Protein AF-A0A6P5J7D6-F1 (afdb_monomer)

Nearest PDB structures (foldseek):
  2erj-assembly2_E  TM=8.854E-01  e=5.792E-12  Homo sapiens
  2erj-assembly1_A  TM=8.900E-01  e=3.876E-11  Homo sapiens
  6yio-assembly1_B  TM=8.221E-01  e=1.417E-11  Homo sapiens
  6vwu-assembly1_A  TM=8.211E-01  e=4.099E-11  Homo sapiens
  3iu3-assembly3_I  TM=8.474E-01  e=9.385E-10  Homo sapiens

Solvent-accessible surface area (backbone atoms only — not comparable to full-atom values): 18015 Å² total; per-residue (Å²): 121,69,68,64,54,53,54,54,50,53,53,57,56,52,62,76,65,64,70,85,68,71,58,56,35,67,84,77,87,85,53,67,56,44,51,70,50,67,68,64,38,45,70,65,22,34,36,54,46,55,43,28,93,76,37,35,67,37,87,95,47,56,67,56,37,36,22,35,78,58,93,87,30,39,32,63,76,60,67,58,50,44,37,73,60,65,82,86,77,61,89,84,74,81,83,89,86,88,82,91,81,90,75,95,69,93,76,76,91,74,81,75,79,77,80,69,76,72,81,82,63,86,34,95,34,17,62,75,74,82,89,45,68,62,46,34,92,73,80,54,69,46,47,29,57,74,34,57,36,44,35,34,38,38,92,76,26,64,39,83,55,64,30,58,33,39,26,37,72,55,94,90,38,48,39,69,48,82,48,83,66,79,38,43,62,68,80,76,78,76,90,83,83,89,85,86,80,86,83,90,83,80,90,78,90,75,91,71,83,84,77,83,87,82,80,74,66,64,62,56,53,52,50,52,51,50,52,53,51,53,50,52,53,53,50,51,52,49,50,54,49,51,54,51,51,54,52,51,53,51,57,49,54,53,51,52,54,55,52,51,57,53,50,53,60,64,70,70,71,78,84,77,84,81,84,82,84,88,87,85,87,133

Secondary structure (DSSP, 8-state):
-HHHHHHHHHHHHHHTTS-----BPPPPPP-TTEEEE-SEE-TT-EEE--B-TTEEEPTTS-SEEEEEEETTEEEESS---EEEPPGGG-TTS------------------------------SSEEPPPP-TTB-SS--EE-BTT-EEEEEE-TTBSS--EEEEEEEEETTEEEE--------BTT---------------------PPP----SSHHHHHHHHHHHHHHHHHHHHHHHHHHHHHHHHHHHHHHHHHHHHHHHHHHTT---PPP-------

Sequence (282 aa):
MAWNFLLMWGIFTSLMVADYAREECPHPPQIDFASFETQIYMKGTILDCSCKPGYDRKEGTPLLIVCEDTQGHLSWNDKCQCKGKSPQSQEEQSVLSAPINSREQTDRTQTITDNRLQPYNLTGHCLEPVLWSHASETKSYQFVVGQTLQYQCLKTAKYKGTAESTCINSNGKPTWTKPHLKCSNVTSTETSVPSSFTTEHKIAASTETPVPSSFTTEHKIAVAACIFLMSFLIFLVWITWRKRWRRRRQTDKEKTKKREVRSQQYCGKNHMPDHPVGLLSA

InterPro domains:
  IPR000436 Sushi/SCR/CCP domain [PF00084] (25-79)
  IPR000436 Sushi/SCR/CCP domain [PS50923] (23-84)
  IPR000436 Sushi/SCR/CCP domain [PS50923] (124-185)
  IPR000436 Sushi/SCR/CCP domain [SM00032] (25-82)
  IPR000436 Sushi/SCR/CCP domain [SM00032] (126-183)
  IPR000436 Sushi/SCR/CCP domain [cd00033] (126-183)
  IPR015486 Interleukin-2 receptor alpha [PTHR10573] (5-211)
  IPR035976 Sushi/SCR/CCP superfamily [SSF57535] (24-82)
  IPR035976 Sushi/SCR/CCP superfamily [SSF57535] (125-183)

Radius of gyration: 40.43 Å; Cα contacts (8 Å, |Δi|>4): 302; chains: 1; bounding box: 74×83×144 Å

pLDDT: mean 70.61, std 23.68, range [26.61, 97.25]

Organism: Phascolarctos cinereus (NCBI:txid38626)

Foldseek 3Di:
DVVVVVVVVVVVVVVVPPDPPFQWADDDDDAPQKDKDDFWAAFFKKWALAFAPQKDWDPPADRMWTQHDDPQATETPGDTEIDGDDPPPPPPDDDDDDDDDDDDDDDDPPPPPPPPPDPPDSDNTYGDDDDYPRTDPDIDMTGHAQDKMKMWGHPQWPDTDIWMWGFHQDPNHTYIDDTPDHTHGPPPDDDDDDDDDDDDDDDDDDDDDDDPPPDDPVVVVVVVVVVVVVVVVVVVVVVVVVVVVVVVVVVVVVVVVVVVVVVVVVVVPPDDDDDDDDDDDD

Mean predicted aligned error: 20.72 Å

Structure (mmCIF, N/CA/C/O backbone):
data_AF-A0A6P5J7D6-F1
#
_entry.id   AF-A0A6P5J7D6-F1
#
loop_
_atom_site.group_PDB
_atom_site.id
_atom_site.type_symbol
_atom_site.label_atom_id
_atom_site.label_alt_id
_atom_site.label_comp_id
_atom_site.label_asym_id
_atom_s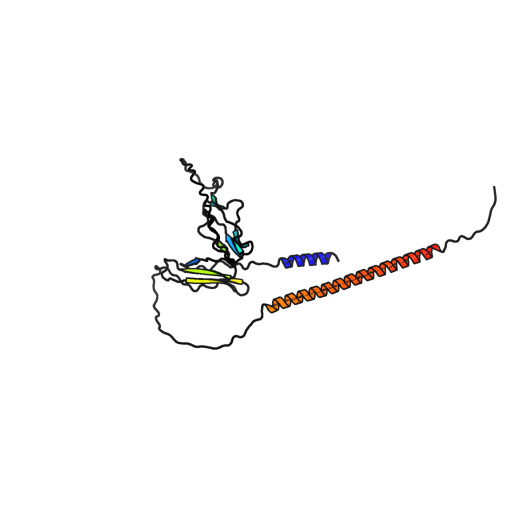ite.label_entity_id
_atom_site.label_seq_id
_atom_site.pdbx_PDB_ins_code
_atom_site.Cartn_x
_atom_site.Cartn_y
_atom_site.Cartn_z
_atom_site.occupancy
_atom_site.B_iso_or_equiv
_atom_site.auth_seq_id
_atom_site.auth_comp_id
_atom_site.auth_asym_id
_atom_site.auth_atom_id
_atom_site.pdbx_PDB_model_num
ATOM 1 N N . MET A 1 1 ? 5.073 -20.053 -48.029 1.00 52.09 1 MET A N 1
ATOM 2 C CA . MET A 1 1 ? 5.669 -20.642 -46.800 1.00 52.09 1 MET A CA 1
ATOM 3 C C . MET A 1 1 ? 6.159 -19.602 -45.789 1.00 52.09 1 MET A C 1
ATOM 5 O O . MET A 1 1 ? 6.132 -19.914 -44.610 1.00 52.09 1 MET A O 1
ATOM 9 N N . ALA A 1 2 ? 6.566 -18.390 -46.195 1.00 48.91 2 ALA A N 1
ATOM 10 C CA . ALA A 1 2 ? 6.972 -17.327 -45.261 1.00 48.91 2 ALA A CA 1
ATOM 11 C C . ALA A 1 2 ? 5.806 -16.738 -44.434 1.00 48.91 2 ALA A C 1
ATOM 13 O O . ALA A 1 2 ? 5.996 -16.364 -43.284 1.00 48.91 2 ALA A O 1
ATOM 14 N N . TRP A 1 3 ? 4.586 -16.745 -44.983 1.00 45.19 3 TRP A N 1
ATOM 15 C CA . TRP A 1 3 ? 3.393 -16.188 -44.330 1.00 45.19 3 TRP A CA 1
ATOM 16 C C . TRP A 1 3 ? 3.004 -16.913 -43.028 1.00 45.19 3 TRP A C 1
ATOM 18 O O . TRP A 1 3 ? 2.656 -16.282 -42.037 1.00 45.19 3 TRP A O 1
ATOM 28 N N . ASN A 1 4 ? 3.163 -18.240 -42.989 1.00 48.38 4 ASN A N 1
ATOM 29 C CA . ASN A 1 4 ? 2.859 -19.046 -41.800 1.00 48.38 4 ASN A CA 1
ATOM 30 C C . ASN A 1 4 ? 3.885 -18.856 -40.670 1.00 48.38 4 ASN A C 1
ATOM 32 O O . ASN A 1 4 ? 3.551 -19.053 -39.508 1.00 48.38 4 ASN A O 1
ATOM 36 N N . PHE A 1 5 ? 5.121 -18.452 -40.988 1.00 54.72 5 PHE A N 1
ATOM 37 C CA . PHE A 1 5 ? 6.150 -18.181 -39.978 1.00 54.72 5 PHE A CA 1
ATOM 38 C C . PHE A 1 5 ? 5.932 -16.841 -39.271 1.00 54.72 5 PHE A C 1
ATOM 40 O O . PHE A 1 5 ? 6.181 -16.749 -38.075 1.00 54.72 5 PHE A O 1
ATOM 47 N N . LEU A 1 6 ? 5.423 -15.833 -39.983 1.00 55.75 6 LEU A N 1
ATOM 48 C CA . LEU A 1 6 ? 5.111 -14.523 -39.405 1.00 55.75 6 LEU A CA 1
ATOM 49 C C . LEU A 1 6 ? 3.889 -14.584 -38.481 1.00 55.75 6 LEU A C 1
ATOM 51 O O . LEU A 1 6 ? 3.918 -14.010 -37.398 1.00 55.75 6 LEU A O 1
ATOM 55 N N . LEU A 1 7 ? 2.859 -15.348 -38.862 1.00 55.84 7 LEU A N 1
ATOM 56 C CA . LEU A 1 7 ? 1.680 -15.571 -38.019 1.00 55.84 7 LEU A CA 1
ATOM 57 C C . LEU A 1 7 ? 2.030 -16.336 -36.734 1.00 55.84 7 LEU A C 1
ATOM 59 O O . LEU A 1 7 ? 1.619 -15.935 -35.652 1.00 55.84 7 LEU A O 1
ATOM 63 N N . MET A 1 8 ? 2.848 -17.389 -36.829 1.00 56.34 8 MET A N 1
ATOM 64 C CA . MET A 1 8 ? 3.282 -18.151 -35.651 1.00 56.34 8 MET A CA 1
ATOM 65 C C . MET A 1 8 ? 4.222 -17.353 -34.735 1.00 56.34 8 MET A C 1
ATOM 67 O O . MET A 1 8 ? 4.174 -17.545 -33.524 1.00 56.34 8 MET A O 1
ATOM 71 N N . TRP A 1 9 ? 5.038 -16.443 -35.282 1.00 53.72 9 TRP A N 1
ATOM 72 C CA . TRP A 1 9 ? 5.876 -15.532 -34.493 1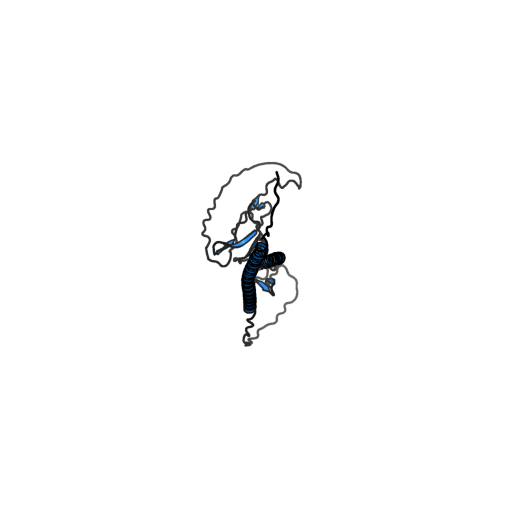.00 53.72 9 TRP A CA 1
ATOM 73 C C . TRP A 1 9 ? 5.040 -14.468 -33.771 1.00 53.72 9 TRP A C 1
ATOM 75 O O . TRP A 1 9 ? 5.266 -14.222 -32.591 1.00 53.72 9 TRP A O 1
ATOM 85 N N . GLY A 1 10 ? 4.026 -13.909 -34.442 1.00 54.69 10 GLY A N 1
ATOM 86 C CA . GLY A 1 10 ? 3.079 -12.971 -33.832 1.00 54.69 10 GLY A CA 1
ATOM 87 C C . GLY A 1 10 ? 2.312 -13.587 -32.659 1.00 54.69 10 GLY A C 1
ATOM 88 O O . GLY A 1 10 ? 2.242 -12.987 -31.591 1.00 54.69 10 GLY A O 1
ATOM 89 N N . ILE A 1 11 ? 1.831 -14.826 -32.805 1.00 58.00 11 ILE A N 1
ATOM 90 C CA . ILE A 1 11 ? 1.106 -15.536 -31.735 1.00 58.00 11 ILE A CA 1
ATOM 91 C C . ILE A 1 11 ? 2.040 -15.891 -30.562 1.00 58.00 11 ILE A C 1
ATOM 93 O O . ILE A 1 11 ? 1.641 -15.769 -29.404 1.00 58.00 11 ILE A O 1
ATOM 97 N N . PHE A 1 12 ? 3.297 -16.273 -30.830 1.00 51.00 12 PHE A N 1
ATOM 98 C CA . PHE A 1 12 ? 4.284 -16.549 -29.774 1.00 51.00 12 PHE A CA 1
ATOM 99 C C . PHE A 1 12 ? 4.681 -15.293 -28.986 1.00 51.00 12 PHE A C 1
ATOM 101 O O . PHE A 1 12 ? 4.906 -15.386 -27.781 1.00 51.00 12 PHE A O 1
ATOM 108 N N . THR A 1 13 ? 4.725 -14.119 -29.628 1.00 53.84 13 THR A N 1
ATOM 109 C CA . THR A 1 13 ? 4.933 -12.850 -28.913 1.00 53.84 13 THR A CA 1
ATOM 110 C C . THR A 1 13 ? 3.710 -12.437 -28.099 1.00 53.84 13 THR A C 1
ATOM 112 O O . THR A 1 13 ? 3.872 -11.935 -26.993 1.00 53.84 13 THR A O 1
ATOM 115 N N . SER A 1 14 ? 2.494 -12.702 -28.584 1.00 47.53 14 SER A N 1
ATOM 116 C CA . SER A 1 14 ? 1.261 -12.378 -27.854 1.00 47.53 14 SER A CA 1
ATOM 117 C C . SER A 1 14 ? 1.052 -13.254 -26.614 1.00 47.53 14 SER A C 1
ATOM 119 O O . SER A 1 14 ? 0.566 -12.760 -25.605 1.00 47.53 14 SER A O 1
ATOM 121 N N . LEU A 1 15 ? 1.460 -14.528 -26.646 1.00 51.12 15 LEU A N 1
ATOM 122 C CA . LEU A 1 15 ? 1.338 -15.435 -25.493 1.00 51.12 15 LEU A CA 1
ATOM 123 C C . LEU A 1 15 ? 2.351 -15.150 -24.370 1.00 51.12 15 LEU A C 1
ATOM 125 O O . LEU A 1 15 ? 2.106 -15.538 -23.233 1.00 51.12 15 LEU A O 1
ATOM 129 N N . MET A 1 16 ? 3.454 -14.449 -24.653 1.00 43.94 16 MET A N 1
ATOM 130 C CA . MET A 1 16 ? 4.383 -13.961 -23.617 1.00 43.94 16 MET A CA 1
ATOM 131 C C . MET A 1 16 ? 3.922 -12.640 -22.974 1.00 43.94 16 MET A C 1
ATOM 133 O O . MET A 1 16 ? 4.534 -12.182 -22.014 1.00 43.94 16 MET A O 1
ATOM 137 N N . VAL A 1 17 ? 2.832 -12.051 -23.479 1.00 42.53 17 VAL A N 1
ATOM 138 C CA . VAL A 1 17 ? 2.110 -10.910 -22.888 1.00 42.53 17 VAL A CA 1
ATOM 139 C C . VAL A 1 17 ? 0.754 -11.392 -22.346 1.00 42.53 17 VAL A C 1
ATOM 141 O O . VAL A 1 17 ? -0.220 -10.653 -22.304 1.00 42.53 17 VAL A O 1
ATOM 144 N N . ALA A 1 18 ? 0.661 -12.664 -21.944 1.00 41.41 18 ALA A N 1
ATOM 145 C CA . ALA A 1 18 ? -0.435 -13.127 -21.105 1.00 41.41 18 ALA A CA 1
ATOM 146 C C . ALA A 1 18 ? -0.197 -12.600 -19.684 1.00 41.41 18 ALA A C 1
ATOM 148 O O . ALA A 1 18 ? 0.532 -13.206 -18.902 1.00 41.41 18 ALA A O 1
ATOM 149 N N . ASP A 1 19 ? -0.748 -11.416 -19.423 1.00 43.41 19 ASP A N 1
ATOM 150 C CA . ASP A 1 19 ? -1.184 -10.910 -18.125 1.00 43.41 19 ASP A CA 1
ATOM 151 C C . ASP A 1 19 ? -0.410 -11.444 -16.912 1.00 43.41 19 ASP A C 1
ATOM 153 O O . ASP A 1 19 ? -0.891 -12.293 -16.159 1.00 43.41 19 ASP A O 1
ATOM 157 N N . TYR A 1 20 ? 0.739 -10.831 -16.617 1.00 48.00 20 TYR A N 1
ATOM 158 C CA . TYR A 1 20 ? 1.118 -10.653 -15.214 1.00 48.00 20 TYR A CA 1
ATOM 159 C C . TYR A 1 20 ? 0.174 -9.592 -14.631 1.00 48.00 20 TYR A C 1
ATOM 161 O O . TYR A 1 20 ? 0.578 -8.465 -14.341 1.00 48.00 20 TYR A O 1
ATOM 169 N N . ALA A 1 21 ? -1.121 -9.915 -14.553 1.00 51.78 21 ALA A N 1
ATOM 170 C CA . ALA A 1 21 ? -2.058 -9.142 -13.767 1.00 51.78 21 ALA A CA 1
ATOM 171 C C . ALA A 1 21 ? -1.503 -9.187 -12.346 1.00 51.78 21 ALA A C 1
ATOM 173 O O . ALA A 1 21 ? -1.473 -10.244 -11.714 1.00 51.78 21 ALA A O 1
ATOM 174 N N . ARG A 1 22 ? -0.951 -8.061 -11.887 1.00 59.78 22 ARG A N 1
ATOM 175 C CA . ARG A 1 22 ? -0.508 -7.942 -10.503 1.00 59.78 22 ARG A CA 1
ATOM 176 C C . ARG A 1 22 ? -1.709 -8.297 -9.635 1.00 59.78 22 ARG A C 1
ATOM 178 O O . ARG A 1 22 ? -2.816 -7.836 -9.904 1.00 59.78 22 ARG A O 1
ATOM 185 N N . GLU A 1 23 ? -1.499 -9.164 -8.649 1.00 80.69 23 GLU A N 1
ATOM 186 C CA . GLU A 1 23 ? -2.540 -9.634 -7.730 1.00 80.69 23 GLU A CA 1
ATOM 187 C C . GLU A 1 23 ? -2.915 -8.518 -6.741 1.00 80.69 23 GLU A C 1
ATOM 189 O O . GLU A 1 23 ? -2.699 -8.607 -5.532 1.00 80.69 23 GLU A O 1
ATOM 194 N N . GLU A 1 24 ? -3.413 -7.416 -7.288 1.00 90.69 24 GLU A N 1
ATOM 195 C CA . GLU A 1 24 ? -3.768 -6.201 -6.583 1.00 90.69 24 GLU A CA 1
ATOM 196 C C . GLU A 1 24 ? -5.087 -6.390 -5.842 1.00 90.69 24 GLU A C 1
ATOM 198 O O . GLU A 1 24 ? -6.086 -6.876 -6.382 1.00 90.69 24 GLU A O 1
ATOM 203 N N . CYS A 1 25 ? -5.085 -5.994 -4.579 1.00 93.50 25 CYS A N 1
ATOM 204 C CA . CYS A 1 25 ? -6.246 -6.090 -3.719 1.00 93.50 25 CYS A CA 1
ATOM 205 C C . CYS A 1 25 ? -7.170 -4.893 -3.940 1.00 93.50 25 CYS A C 1
ATOM 207 O O . CYS A 1 25 ? -6.702 -3.781 -4.189 1.00 93.50 25 CYS A O 1
ATOM 209 N N . PRO A 1 26 ? -8.494 -5.070 -3.803 1.00 94.50 26 PRO A N 1
ATOM 210 C CA . PRO A 1 26 ? -9.394 -3.927 -3.735 1.00 94.50 26 PRO A CA 1
ATOM 211 C C . PRO A 1 26 ? -9.071 -3.066 -2.503 1.00 94.50 26 PRO A C 1
ATOM 213 O O . PRO A 1 26 ? -8.296 -3.467 -1.632 1.00 94.50 26 PRO A O 1
ATOM 216 N N . HIS A 1 27 ? -9.704 -1.900 -2.386 1.00 94.31 27 HIS A N 1
ATOM 217 C CA . HIS A 1 27 ? -9.566 -1.072 -1.189 1.00 94.31 27 HIS A CA 1
ATOM 218 C C . HIS A 1 27 ? -9.917 -1.869 0.087 1.00 94.31 27 HIS A C 1
ATOM 220 O O . HIS A 1 27 ? -10.908 -2.613 0.079 1.00 94.31 27 HIS A O 1
ATOM 226 N N . PRO A 1 28 ? -9.132 -1.730 1.175 1.00 95.19 28 PRO A N 1
ATOM 227 C CA . PRO A 1 28 ? -9.414 -2.392 2.444 1.00 95.19 28 PRO A CA 1
ATOM 228 C C . PRO A 1 28 ? -10.816 -2.068 2.974 1.00 95.19 28 PRO A C 1
ATOM 230 O O . PRO A 1 28 ? -11.309 -0.952 2.772 1.00 95.19 28 PRO A O 1
ATOM 233 N N . PRO A 1 29 ? -11.471 -3.012 3.674 1.00 94.19 29 PRO A N 1
ATOM 234 C CA . PRO A 1 29 ? -12.794 -2.782 4.235 1.00 94.19 29 PRO A CA 1
ATOM 235 C C . PRO A 1 29 ? -12.756 -1.631 5.245 1.00 94.19 29 PRO A C 1
ATOM 237 O O . PRO A 1 29 ? -11.923 -1.607 6.150 1.00 94.19 29 PRO A O 1
ATOM 240 N N . GLN A 1 30 ? -13.674 -0.680 5.102 1.00 93.25 30 GLN A N 1
ATOM 241 C CA . GLN A 1 30 ? -13.845 0.413 6.056 1.00 93.25 30 GLN A CA 1
ATOM 242 C C . GLN A 1 30 ? -14.734 -0.055 7.213 1.00 93.25 30 GLN A C 1
ATOM 244 O O . GLN A 1 30 ? -15.755 -0.706 6.987 1.00 93.25 30 GLN A O 1
ATOM 249 N N . ILE A 1 31 ? -14.336 0.250 8.449 1.00 91.88 31 ILE A N 1
ATOM 250 C CA . ILE A 1 31 ? -15.094 -0.068 9.665 1.00 91.88 31 ILE A CA 1
ATOM 251 C C . ILE A 1 31 ? -15.354 1.237 10.408 1.00 91.88 31 ILE A C 1
ATOM 253 O O . ILE A 1 31 ? -14.417 1.983 10.698 1.00 91.88 31 ILE A O 1
ATOM 257 N N . ASP A 1 32 ? -16.614 1.491 10.752 1.00 91.25 32 ASP A N 1
ATOM 258 C CA . ASP A 1 32 ? -16.998 2.696 11.481 1.00 91.25 32 ASP A CA 1
ATOM 259 C C . ASP A 1 32 ? -16.261 2.795 12.818 1.00 91.25 32 ASP A C 1
ATOM 261 O O . ASP A 1 32 ? -16.162 1.826 13.571 1.00 91.25 32 ASP A O 1
ATOM 265 N N . PHE A 1 33 ? -15.767 3.993 13.131 1.00 92.12 33 PHE A N 1
ATOM 266 C CA . PHE A 1 33 ? -15.022 4.280 14.359 1.00 92.12 33 PHE A CA 1
ATOM 267 C C . PHE A 1 33 ? -13.783 3.394 14.567 1.00 92.12 33 PHE A C 1
ATOM 269 O O . PHE A 1 33 ? -13.386 3.161 15.712 1.00 92.12 33 PHE A O 1
ATOM 276 N N . ALA A 1 34 ? -13.154 2.925 13.490 1.00 93.62 34 ALA A N 1
ATOM 277 C CA . ALA A 1 34 ? -11.876 2.227 13.526 1.00 93.62 34 ALA A CA 1
ATOM 278 C C . ALA A 1 34 ? -10.907 2.787 12.480 1.00 93.62 34 ALA A C 1
ATOM 280 O O . ALA A 1 34 ? -11.313 3.375 11.480 1.00 93.62 34 ALA A O 1
ATOM 281 N N . SER A 1 35 ? -9.619 2.567 12.710 1.00 93.94 35 SER A N 1
ATOM 282 C CA . SER A 1 35 ? -8.556 2.776 11.731 1.00 93.94 35 SER A CA 1
ATOM 283 C C . SER A 1 35 ? -7.754 1.489 11.574 1.00 93.94 35 SER A C 1
ATOM 285 O O . SER A 1 35 ? -7.820 0.598 12.426 1.00 93.94 35 SER A O 1
ATOM 287 N N . PHE A 1 36 ? -7.008 1.381 10.480 1.00 94.50 36 PHE A N 1
ATOM 288 C CA . PHE A 1 36 ? -6.067 0.289 10.275 1.00 94.50 36 PHE A CA 1
ATOM 289 C C . PHE A 1 36 ? -4.669 0.823 9.996 1.00 94.50 36 PHE A C 1
ATOM 291 O O . PHE A 1 36 ? -4.512 1.886 9.397 1.00 94.50 36 PHE A O 1
ATOM 298 N N . GLU A 1 37 ? -3.664 0.060 10.410 1.00 93.50 37 GLU A N 1
ATOM 299 C CA . GLU A 1 37 ? -2.253 0.345 10.164 1.00 93.50 37 GLU A CA 1
ATOM 300 C C . GLU A 1 37 ? -1.508 -0.959 9.840 1.00 93.50 37 GLU A C 1
ATOM 302 O O . GLU A 1 37 ? -1.968 -2.064 10.147 1.00 93.50 37 GLU A O 1
ATOM 307 N N . THR A 1 38 ? -0.344 -0.842 9.203 1.00 93.56 38 THR A N 1
ATOM 308 C CA . THR A 1 38 ? 0.605 -1.945 9.030 1.00 93.56 38 THR A CA 1
ATOM 309 C C . THR A 1 38 ? 2.029 -1.416 9.137 1.00 93.56 38 THR A C 1
ATOM 311 O O . THR A 1 38 ? 2.302 -0.269 8.799 1.00 93.56 38 THR A O 1
ATOM 314 N N . GLN A 1 39 ? 2.938 -2.255 9.625 1.00 90.38 39 GLN A N 1
ATOM 315 C CA . GLN A 1 39 ? 4.368 -1.939 9.727 1.00 90.38 39 GLN A CA 1
ATOM 316 C C . GLN A 1 39 ? 5.194 -2.635 8.639 1.00 90.38 39 GLN A C 1
ATOM 318 O O . GLN A 1 39 ? 6.353 -2.286 8.423 1.00 90.38 39 GLN A O 1
ATOM 323 N N . ILE A 1 40 ? 4.597 -3.624 7.969 1.00 92.12 40 ILE A N 1
ATOM 324 C CA . ILE A 1 40 ? 5.243 -4.476 6.974 1.00 92.12 40 ILE A CA 1
ATOM 325 C C . ILE A 1 40 ? 4.457 -4.420 5.667 1.00 92.12 40 ILE A C 1
ATOM 327 O O . ILE A 1 40 ? 3.226 -4.492 5.668 1.00 92.12 40 ILE A O 1
ATOM 331 N N . TYR A 1 41 ? 5.172 -4.301 4.554 1.00 94.06 41 TYR A N 1
ATOM 332 C CA . TYR A 1 41 ? 4.610 -4.132 3.219 1.00 94.06 41 TYR A CA 1
ATOM 333 C C . TYR A 1 41 ? 5.135 -5.220 2.287 1.00 94.06 41 TYR A C 1
ATOM 335 O O . TYR A 1 41 ? 6.346 -5.395 2.136 1.00 94.06 41 TYR A O 1
ATOM 343 N N . MET A 1 42 ? 4.228 -5.962 1.658 1.00 93.25 42 MET A N 1
ATOM 344 C CA . MET A 1 42 ? 4.598 -7.072 0.774 1.00 93.25 42 MET A CA 1
ATOM 345 C C . MET A 1 42 ? 5.185 -6.573 -0.555 1.00 93.25 42 MET A C 1
ATOM 347 O O . MET A 1 42 ? 4.822 -5.497 -1.042 1.00 93.25 42 MET A O 1
ATOM 351 N N . LYS A 1 43 ? 6.065 -7.376 -1.171 1.00 92.56 43 LYS A N 1
ATOM 352 C CA . LYS A 1 43 ? 6.623 -7.100 -2.506 1.00 92.56 43 LYS A CA 1
ATOM 353 C C . LYS A 1 43 ? 5.500 -6.850 -3.513 1.00 92.56 43 LYS A C 1
ATOM 355 O O . LYS A 1 43 ? 4.617 -7.683 -3.673 1.00 92.56 43 LYS A O 1
ATOM 360 N N . GLY A 1 44 ? 5.580 -5.740 -4.234 1.00 92.38 44 GLY A N 1
ATOM 361 C CA . GLY A 1 44 ? 4.582 -5.296 -5.200 1.00 92.38 44 GLY A CA 1
ATOM 362 C C . GLY A 1 44 ? 3.576 -4.293 -4.639 1.00 92.38 44 GLY A C 1
ATOM 363 O O . GLY A 1 44 ? 2.822 -3.736 -5.428 1.00 92.38 44 GLY A O 1
ATOM 364 N N . THR A 1 45 ? 3.579 -4.019 -3.327 1.00 95.06 45 THR A N 1
ATOM 365 C CA . THR A 1 45 ? 2.755 -2.944 -2.750 1.00 95.06 45 THR A CA 1
ATOM 366 C C . THR A 1 45 ? 3.148 -1.598 -3.351 1.00 95.06 45 THR A C 1
ATOM 368 O O . THR A 1 45 ? 4.338 -1.291 -3.458 1.00 95.06 45 THR A O 1
ATOM 371 N N . ILE A 1 46 ? 2.148 -0.798 -3.714 1.00 94.88 46 ILE A N 1
ATOM 372 C CA . ILE A 1 46 ? 2.320 0.511 -4.346 1.00 94.88 46 ILE A CA 1
ATOM 373 C C . ILE A 1 46 ? 1.836 1.597 -3.386 1.00 94.88 46 ILE A C 1
ATOM 375 O O . ILE A 1 46 ? 0.818 1.433 -2.714 1.00 94.88 46 ILE A O 1
ATOM 379 N N . LEU A 1 47 ? 2.554 2.714 -3.340 1.00 94.94 47 LEU A N 1
ATOM 380 C CA . LEU A 1 47 ? 2.159 3.925 -2.629 1.00 94.94 47 LEU A CA 1
ATOM 381 C C . LEU A 1 47 ? 2.098 5.099 -3.604 1.00 94.94 47 LEU A C 1
ATOM 383 O O . LEU A 1 47 ? 3.056 5.336 -4.340 1.00 94.94 47 LEU A O 1
ATOM 387 N N . ASP A 1 48 ? 1.001 5.850 -3.561 1.00 95.06 48 ASP A N 1
ATOM 388 C CA . ASP A 1 48 ? 0.855 7.114 -4.284 1.00 95.06 48 ASP A CA 1
ATOM 389 C C . ASP A 1 48 ? 1.652 8.244 -3.605 1.00 95.06 48 ASP A C 1
ATOM 391 O O . ASP A 1 48 ? 1.554 8.474 -2.393 1.00 95.06 48 ASP A O 1
ATOM 395 N N . CYS A 1 49 ? 2.437 8.978 -4.394 1.00 94.69 49 CYS A N 1
ATOM 396 C CA . CYS A 1 49 ? 3.216 10.127 -3.944 1.00 94.69 49 CYS A CA 1
ATOM 397 C C . CYS A 1 49 ? 2.355 11.400 -3.910 1.00 94.69 49 CYS A C 1
ATOM 399 O O . CYS A 1 49 ? 2.565 12.339 -4.685 1.00 94.69 49 CYS A O 1
ATOM 401 N N . SER A 1 50 ? 1.404 11.459 -2.978 1.00 93.31 50 SER A N 1
ATOM 402 C CA . SER A 1 50 ? 0.505 12.608 -2.826 1.00 93.31 50 SER A CA 1
ATOM 403 C C . SER A 1 50 ? 1.092 13.710 -1.920 1.00 93.31 50 SER A C 1
ATOM 405 O O . SER A 1 50 ? 1.719 13.441 -0.888 1.00 93.31 50 SER A O 1
ATOM 407 N N . CYS A 1 51 ? 0.847 14.974 -2.281 1.00 94.38 51 CYS A N 1
ATOM 408 C CA . CYS A 1 51 ? 1.272 16.163 -1.532 1.00 94.38 51 CYS A CA 1
ATOM 409 C C . CYS A 1 51 ? 0.083 16.845 -0.842 1.00 94.38 51 CYS A C 1
ATOM 411 O O . CYS A 1 51 ? -1.046 16.782 -1.328 1.00 94.38 51 CYS A O 1
ATOM 413 N N . LYS A 1 52 ? 0.334 17.528 0.280 1.00 95.12 52 LYS A N 1
ATOM 414 C CA . LYS A 1 52 ? -0.697 18.320 0.969 1.00 95.12 52 LYS A CA 1
ATOM 415 C C . LYS A 1 52 ? -1.136 19.544 0.134 1.00 95.12 52 LYS A C 1
ATOM 417 O O . LYS A 1 52 ? -0.364 20.010 -0.709 1.00 95.12 52 LYS A O 1
ATOM 422 N N . PRO A 1 53 ? -2.325 20.128 0.388 1.00 93.12 53 PRO A N 1
ATOM 423 C CA . PRO A 1 53 ? -2.798 21.313 -0.333 1.00 93.12 53 PRO A CA 1
ATOM 424 C C . PRO A 1 53 ? -1.784 22.470 -0.324 1.00 93.12 53 PRO A C 1
ATOM 426 O O . PRO A 1 53 ? -1.157 22.752 0.697 1.00 93.12 53 PRO A O 1
ATOM 429 N N . GLY A 1 54 ? -1.616 23.139 -1.470 1.00 92.31 54 GLY A N 1
ATOM 430 C CA . GLY A 1 54 ? -0.637 24.225 -1.658 1.00 92.31 54 GLY A CA 1
ATOM 431 C C . GLY A 1 54 ? 0.769 23.772 -2.080 1.00 92.31 54 GLY A C 1
ATOM 432 O O . GLY A 1 54 ? 1.638 24.611 -2.324 1.00 92.31 54 GLY A O 1
ATOM 433 N N . TYR A 1 55 ? 0.987 22.464 -2.217 1.00 94.81 55 TYR A N 1
ATOM 434 C CA . TYR A 1 55 ? 2.237 21.875 -2.688 1.00 94.81 55 TYR A CA 1
ATOM 435 C C . TYR A 1 55 ? 1.967 20.976 -3.893 1.00 94.81 55 TYR A C 1
ATOM 437 O O . TYR A 1 55 ? 0.941 20.304 -3.954 1.00 94.81 55 TYR A O 1
ATOM 445 N N . ASP A 1 56 ? 2.904 20.962 -4.832 1.00 93.69 56 ASP A N 1
ATOM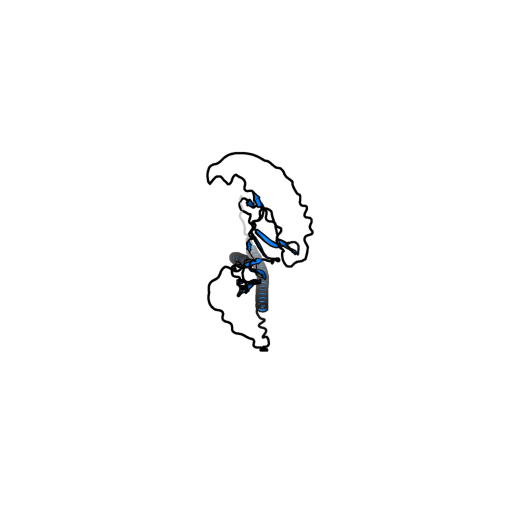 446 C CA . ASP A 1 56 ? 2.915 20.064 -5.979 1.00 93.69 56 ASP A CA 1
ATOM 447 C C . ASP A 1 56 ? 4.048 19.061 -5.858 1.00 93.69 56 ASP A C 1
ATOM 449 O O . ASP A 1 56 ? 5.079 19.312 -5.230 1.00 93.69 56 ASP A O 1
ATOM 453 N N . ARG A 1 57 ? 3.891 17.919 -6.521 1.00 94.62 57 ARG A N 1
ATOM 454 C CA . ARG A 1 57 ? 4.995 16.982 -6.694 1.00 94.62 57 ARG A CA 1
ATOM 455 C C . ARG A 1 57 ? 6.161 17.684 -7.396 1.00 94.62 57 ARG A C 1
ATOM 457 O O . ARG A 1 57 ? 5.984 18.474 -8.327 1.00 94.62 57 ARG A O 1
ATOM 464 N N . LYS A 1 58 ? 7.380 17.407 -6.938 1.00 94.56 58 LYS A N 1
ATOM 465 C CA . LYS A 1 58 ? 8.587 17.936 -7.572 1.00 94.56 58 LYS A CA 1
ATOM 466 C C . LYS A 1 58 ? 8.735 17.357 -8.984 1.00 94.56 58 LYS A C 1
ATOM 468 O O . LYS A 1 58 ? 8.441 16.198 -9.247 1.00 94.56 58 LYS A O 1
ATOM 473 N N . GLU A 1 59 ? 9.188 18.181 -9.917 1.00 92.00 59 GLU A N 1
ATOM 474 C CA . GLU A 1 59 ? 9.451 17.708 -11.273 1.00 92.00 59 GLU A CA 1
ATOM 475 C C . GLU A 1 59 ? 10.587 16.677 -11.263 1.00 92.00 59 GLU A C 1
ATOM 477 O O . GLU A 1 59 ? 11.548 16.815 -10.504 1.00 92.00 59 GLU A O 1
ATOM 482 N N . GLY A 1 60 ? 10.447 15.623 -12.067 1.00 91.06 60 GLY A N 1
ATOM 483 C CA . GLY A 1 60 ? 11.403 14.516 -12.117 1.00 91.06 60 GLY A CA 1
ATOM 484 C C . GLY A 1 60 ? 11.289 13.484 -10.988 1.00 91.06 60 GLY A C 1
ATOM 485 O O . GLY A 1 60 ? 12.066 12.539 -10.994 1.00 91.06 60 GLY A O 1
ATOM 486 N N . THR A 1 61 ? 10.348 13.618 -10.044 1.00 93.06 61 THR A N 1
ATOM 487 C CA . THR A 1 61 ? 10.099 12.591 -9.009 1.00 93.06 61 THR A CA 1
ATOM 488 C C . THR A 1 61 ? 8.916 11.691 -9.371 1.00 93.06 61 THR A C 1
ATOM 490 O O . THR A 1 61 ? 8.056 12.112 -10.153 1.00 93.06 61 THR A O 1
ATOM 493 N N . PRO A 1 62 ? 8.845 10.453 -8.856 1.00 94.06 62 PRO A N 1
ATOM 494 C CA . PRO A 1 62 ? 7.836 9.493 -9.289 1.00 94.06 62 PRO A CA 1
ATOM 495 C C . PRO A 1 62 ? 6.431 9.855 -8.792 1.00 94.06 62 PRO A C 1
ATOM 497 O O . PRO A 1 62 ? 6.261 10.491 -7.753 1.00 94.06 62 PRO A O 1
ATOM 500 N N . LEU A 1 63 ? 5.412 9.430 -9.545 1.00 94.56 63 LEU A N 1
ATOM 501 C CA . LEU A 1 63 ? 4.007 9.504 -9.122 1.00 94.56 63 LEU A CA 1
ATOM 502 C C . LEU A 1 63 ? 3.671 8.449 -8.066 1.00 94.56 63 LEU A C 1
ATOM 504 O O . LEU A 1 63 ? 2.824 8.682 -7.219 1.00 94.56 63 LEU A O 1
ATOM 508 N N . LEU A 1 64 ? 4.335 7.300 -8.130 1.00 95.12 64 LEU A N 1
ATOM 509 C CA . LEU A 1 64 ? 4.141 6.177 -7.229 1.00 95.12 64 LEU A CA 1
ATOM 510 C C . LEU A 1 64 ? 5.480 5.515 -6.939 1.00 95.12 64 LEU A C 1
ATOM 512 O O . LEU A 1 64 ? 6.365 5.506 -7.793 1.00 95.12 64 LEU A O 1
ATOM 516 N N . ILE A 1 65 ? 5.606 4.936 -5.755 1.00 94.94 65 ILE A N 1
ATOM 517 C CA . ILE A 1 65 ? 6.742 4.092 -5.383 1.00 94.94 65 ILE A CA 1
ATOM 518 C C . ILE A 1 65 ? 6.249 2.671 -5.133 1.00 94.94 65 ILE A C 1
ATOM 520 O O . ILE A 1 65 ? 5.096 2.458 -4.751 1.00 94.94 65 ILE A O 1
ATOM 524 N N . VAL A 1 66 ? 7.116 1.691 -5.370 1.00 94.81 66 VAL A N 1
ATOM 525 C CA . VAL A 1 66 ? 6.784 0.265 -5.276 1.00 94.81 66 VAL A CA 1
ATOM 526 C C . VAL A 1 66 ? 7.765 -0.425 -4.341 1.00 94.81 66 VAL A C 1
ATOM 528 O O . VAL A 1 66 ? 8.969 -0.180 -4.406 1.00 94.81 66 VAL A O 1
ATOM 531 N N . CYS A 1 67 ? 7.249 -1.294 -3.474 1.00 93.81 67 CYS A N 1
ATOM 532 C CA . CYS A 1 67 ? 8.066 -2.203 -2.682 1.00 93.81 67 CYS A CA 1
ATOM 533 C C . CYS A 1 67 ? 8.607 -3.316 -3.588 1.00 93.81 67 CYS A C 1
ATOM 535 O O . CYS A 1 67 ? 7.858 -4.210 -3.990 1.00 93.81 67 CYS A O 1
ATOM 537 N N . GLU A 1 68 ? 9.890 -3.289 -3.926 1.00 92.75 68 GLU A N 1
ATOM 538 C CA . GLU A 1 68 ? 10.497 -4.277 -4.818 1.00 92.75 68 GLU A CA 1
ATOM 539 C C . GLU A 1 68 ? 11.891 -4.704 -4.365 1.00 92.75 68 GLU A C 1
ATOM 541 O O . GLU A 1 68 ? 12.399 -4.255 -3.342 1.00 92.75 68 GLU A O 1
ATOM 546 N N . ASP A 1 69 ? 12.469 -5.672 -5.078 1.00 88.31 69 ASP A N 1
ATOM 547 C CA . ASP A 1 69 ? 13.786 -6.199 -4.733 1.00 88.31 69 ASP A CA 1
ATOM 548 C C . ASP A 1 69 ? 14.860 -5.251 -5.260 1.00 88.31 69 ASP A C 1
ATOM 550 O O . ASP A 1 69 ? 15.084 -5.161 -6.469 1.00 88.31 69 ASP A O 1
ATOM 554 N N . THR A 1 70 ? 15.514 -4.551 -4.339 1.00 81.00 70 THR A N 1
ATOM 555 C CA . THR A 1 70 ? 16.637 -3.674 -4.635 1.00 81.00 70 THR A CA 1
ATOM 556 C C . THR A 1 70 ? 17.899 -4.335 -4.106 1.00 81.00 70 THR A C 1
ATOM 558 O O . THR A 1 70 ? 18.157 -4.344 -2.908 1.00 81.00 70 THR A O 1
ATOM 561 N N . GLN A 1 71 ? 18.731 -4.872 -4.999 1.00 79.69 71 GLN A N 1
ATOM 562 C CA . GLN A 1 71 ? 20.042 -5.434 -4.638 1.00 79.69 71 GLN A CA 1
ATOM 563 C C . GLN A 1 71 ? 19.969 -6.582 -3.605 1.00 79.69 71 GLN A C 1
ATOM 565 O O . GLN A 1 71 ? 20.831 -6.691 -2.733 1.00 79.69 71 GLN A O 1
ATOM 570 N N . GLY A 1 72 ? 18.955 -7.451 -3.691 1.00 78.06 72 GLY A N 1
ATOM 571 C CA . GLY A 1 72 ? 18.838 -8.653 -2.857 1.00 78.06 72 GLY A CA 1
ATOM 572 C C . GLY A 1 72 ? 18.119 -8.446 -1.522 1.00 78.06 72 GLY A C 1
ATOM 573 O O . GLY A 1 72 ? 18.137 -9.342 -0.678 1.00 78.06 72 GLY A O 1
ATOM 574 N N . HIS A 1 73 ? 17.489 -7.288 -1.313 1.00 84.25 73 HIS A N 1
ATOM 575 C CA . HIS A 1 73 ? 16.563 -7.046 -0.205 1.00 84.25 73 HIS A CA 1
ATOM 576 C C . HIS A 1 73 ? 15.348 -6.251 -0.692 1.00 84.25 73 HIS A C 1
ATOM 578 O O . HIS A 1 73 ? 15.433 -5.505 -1.667 1.00 84.25 73 HIS A O 1
ATOM 584 N N . LEU A 1 74 ? 14.207 -6.405 -0.017 1.00 90.12 74 LEU A N 1
ATOM 585 C CA . LEU A 1 74 ? 13.005 -5.655 -0.367 1.00 90.12 74 LEU A CA 1
ATOM 586 C C . LEU A 1 74 ? 13.061 -4.239 0.207 1.00 90.12 74 LEU A C 1
ATOM 588 O O . LEU A 1 74 ? 13.230 -4.046 1.411 1.00 90.12 74 LEU A O 1
ATOM 592 N N . SER A 1 75 ? 12.914 -3.247 -0.665 1.00 92.38 75 SER A N 1
ATOM 593 C CA . SER A 1 75 ? 12.844 -1.834 -0.300 1.00 92.38 75 SER A CA 1
ATOM 594 C C . SER A 1 75 ? 12.013 -1.042 -1.311 1.00 92.38 75 SER A C 1
ATOM 596 O O . SER A 1 75 ? 11.670 -1.522 -2.392 1.00 92.38 75 SER A O 1
ATOM 598 N N . TRP A 1 76 ? 11.626 0.174 -0.929 1.00 93.25 76 TRP A N 1
ATOM 599 C CA . TRP A 1 76 ? 10.949 1.091 -1.841 1.00 93.25 76 TRP A CA 1
ATOM 600 C C . TRP A 1 76 ? 11.918 1.550 -2.926 1.00 93.25 76 TRP A C 1
ATOM 602 O O . TRP A 1 76 ? 13.015 2.017 -2.618 1.00 93.25 76 TRP A O 1
ATOM 612 N N . ASN A 1 77 ? 11.498 1.430 -4.181 1.00 92.69 77 ASN A N 1
ATOM 613 C CA . ASN A 1 77 ? 12.362 1.647 -5.338 1.00 92.69 77 ASN A CA 1
ATOM 614 C C . ASN A 1 77 ? 12.826 3.090 -5.556 1.00 92.69 77 ASN A C 1
ATOM 616 O O . ASN A 1 77 ? 13.843 3.322 -6.206 1.00 92.69 77 ASN A O 1
ATOM 620 N N . ASP A 1 78 ? 12.088 4.058 -5.024 1.00 92.44 78 ASP A N 1
ATOM 621 C CA . ASP A 1 78 ? 12.377 5.478 -5.176 1.00 92.44 78 ASP A CA 1
ATOM 622 C C . ASP A 1 78 ? 11.770 6.280 -4.004 1.00 92.44 78 ASP A C 1
ATOM 624 O O . ASP A 1 78 ? 11.276 5.711 -3.023 1.00 92.44 78 ASP A O 1
ATOM 628 N N . LYS A 1 79 ? 11.836 7.615 -4.063 1.00 92.62 79 LYS A N 1
ATOM 629 C CA . LYS A 1 79 ? 11.403 8.532 -3.003 1.00 92.62 79 LYS A CA 1
ATOM 630 C C . LYS A 1 79 ? 10.449 9.599 -3.534 1.00 92.62 79 LYS A C 1
ATOM 632 O O . LYS A 1 79 ? 10.748 10.320 -4.485 1.00 92.62 79 LYS A O 1
ATOM 637 N N . CYS A 1 80 ? 9.334 9.784 -2.836 1.00 94.00 80 CYS A N 1
ATOM 638 C CA . CYS A 1 80 ? 8.403 10.875 -3.099 1.00 94.00 80 CYS A CA 1
ATOM 639 C C . CYS A 1 80 ? 8.986 12.229 -2.642 1.00 94.00 80 CYS A C 1
ATOM 641 O O . CYS A 1 80 ? 9.658 12.316 -1.612 1.00 94.00 80 CYS A O 1
ATOM 643 N N . GLN A 1 81 ? 8.718 13.308 -3.389 1.00 95.44 81 GLN A N 1
ATOM 644 C CA . GLN A 1 81 ? 9.089 14.676 -2.993 1.00 95.44 81 GLN A CA 1
ATOM 645 C C . GLN A 1 81 ? 8.048 15.699 -3.454 1.00 95.44 81 GLN A C 1
ATOM 647 O O . GLN A 1 81 ? 7.581 15.649 -4.595 1.00 95.44 81 GLN A O 1
ATOM 652 N N . CYS A 1 82 ? 7.777 16.678 -2.592 1.00 94.88 82 CYS A N 1
ATOM 653 C CA . CYS A 1 82 ? 6.851 17.782 -2.832 1.00 94.88 82 CYS A CA 1
ATOM 654 C C . CYS A 1 82 ? 7.586 19.136 -2.795 1.00 94.88 82 CYS A C 1
ATOM 656 O O . CYS A 1 82 ? 8.557 19.307 -2.056 1.00 94.88 82 CYS A O 1
ATOM 658 N N . LYS A 1 83 ? 7.114 20.105 -3.583 1.00 94.62 83 LYS A N 1
ATOM 659 C CA . LYS A 1 83 ? 7.570 21.502 -3.648 1.00 94.62 83 LYS A CA 1
ATOM 660 C C . LYS A 1 83 ? 6.373 22.448 -3.527 1.00 94.62 83 LYS A C 1
ATOM 662 O O . LYS A 1 83 ? 5.256 22.067 -3.852 1.00 94.62 83 LYS A O 1
ATOM 667 N N . GLY A 1 84 ? 6.581 23.675 -3.054 1.00 92.69 84 GLY A N 1
ATOM 668 C CA . GLY A 1 84 ? 5.514 24.683 -3.055 1.00 92.69 84 GLY A CA 1
ATOM 669 C C . GLY A 1 84 ? 5.060 25.008 -4.481 1.00 92.69 84 GLY A C 1
ATOM 670 O O . GLY A 1 84 ? 5.873 24.973 -5.411 1.00 92.69 84 GLY A O 1
ATOM 671 N N . LYS A 1 85 ? 3.773 25.319 -4.658 1.00 88.44 85 LYS A N 1
ATOM 672 C CA . LYS A 1 85 ? 3.256 25.813 -5.942 1.00 88.44 85 LYS A CA 1
ATOM 673 C C . LYS A 1 85 ? 3.909 27.153 -6.285 1.00 88.44 85 LYS A C 1
ATOM 675 O O . LYS A 1 85 ? 4.017 28.026 -5.427 1.00 88.44 85 LYS A O 1
ATOM 680 N N . SER A 1 86 ? 4.346 27.319 -7.534 1.00 77.25 86 SER A N 1
ATOM 681 C CA . SER A 1 86 ? 4.780 28.632 -8.025 1.00 77.25 86 SER A CA 1
ATOM 682 C C . SER A 1 86 ? 3.556 29.556 -8.133 1.00 77.25 86 SER A C 1
ATOM 684 O O . SER A 1 86 ? 2.494 29.082 -8.559 1.00 77.25 86 SER A O 1
ATOM 686 N N . PRO A 1 87 ? 3.677 30.861 -7.815 1.00 65.19 87 PRO A N 1
ATOM 687 C CA . PRO A 1 87 ? 2.582 31.830 -7.946 1.00 65.19 87 PRO A CA 1
ATOM 688 C C . PRO A 1 87 ? 2.002 31.952 -9.368 1.00 65.19 87 PRO A C 1
ATOM 690 O O . PRO A 1 87 ? 0.937 32.526 -9.550 1.00 65.19 87 PRO A O 1
ATOM 693 N N . GLN A 1 88 ? 2.642 31.359 -10.377 1.00 51.50 88 GLN A N 1
ATOM 694 C CA . GLN A 1 88 ? 2.205 31.394 -11.776 1.00 51.50 88 GLN A CA 1
ATOM 695 C C . GLN A 1 88 ? 0.971 30.523 -12.102 1.00 51.50 88 GLN A C 1
ATOM 697 O O . GLN A 1 88 ? 0.522 30.520 -13.240 1.00 51.50 88 GLN A O 1
ATOM 702 N N . SER A 1 89 ? 0.416 29.785 -11.130 1.00 43.62 89 SER A N 1
ATOM 703 C CA . SER A 1 89 ? -0.776 28.926 -11.304 1.00 43.62 89 SER A CA 1
ATOM 704 C C . SER A 1 89 ? -2.048 29.463 -10.629 1.00 43.62 89 SER A C 1
ATOM 706 O O . SER A 1 89 ? -3.035 28.740 -10.520 1.00 43.62 89 SER A O 1
ATOM 708 N N . GLN A 1 90 ? -2.033 30.717 -10.157 1.00 46.66 90 GLN A N 1
ATOM 709 C CA . GLN A 1 90 ? -3.186 31.367 -9.512 1.00 46.66 90 GLN A CA 1
ATOM 710 C C . GLN A 1 90 ? -3.952 32.349 -10.413 1.00 46.66 90 GLN A C 1
ATOM 712 O O . GLN A 1 90 ? -4.856 33.036 -9.941 1.00 46.66 90 GLN A O 1
ATOM 717 N N . GLU A 1 91 ? -3.651 32.414 -11.709 1.00 42.12 91 GLU A N 1
ATOM 718 C CA . GLU A 1 91 ? -4.346 33.309 -12.640 1.00 42.12 91 GLU A CA 1
ATOM 719 C C . GLU A 1 91 ? -5.599 32.651 -13.239 1.00 42.12 91 GLU A C 1
ATOM 721 O O . GLU A 1 91 ? -5.703 32.499 -14.443 1.00 42.12 91 GLU A O 1
ATOM 726 N N . GLU A 1 92 ? -6.529 32.210 -12.384 1.00 42.94 92 GLU A N 1
ATOM 727 C CA . GLU A 1 92 ? -7.965 32.100 -12.709 1.00 42.94 92 GLU A CA 1
ATOM 728 C C . GLU A 1 92 ? -8.797 31.720 -11.465 1.00 42.94 92 GLU A C 1
ATOM 730 O O . GLU A 1 92 ? -9.474 30.703 -11.440 1.00 42.94 92 GLU A O 1
ATOM 735 N N . GLN A 1 93 ? -8.756 32.530 -10.395 1.00 38.41 93 GLN A N 1
ATOM 736 C CA . GLN A 1 93 ? -9.950 32.814 -9.574 1.00 38.41 93 GLN A CA 1
ATOM 737 C C . GLN A 1 93 ? -9.700 33.896 -8.504 1.00 38.41 93 GLN A C 1
ATOM 739 O O . GLN A 1 93 ? -8.961 33.712 -7.544 1.00 38.41 93 GLN A O 1
ATOM 744 N N . SER A 1 94 ? -10.411 35.011 -8.710 1.00 32.16 94 SER A N 1
ATOM 745 C CA . SER A 1 94 ? -10.850 36.056 -7.768 1.00 32.16 94 SER A CA 1
ATOM 746 C C . SER A 1 94 ? -9.815 36.939 -7.040 1.00 32.16 94 SER A C 1
ATOM 748 O O . SER A 1 94 ? -9.398 36.667 -5.921 1.00 32.16 94 SER A O 1
ATOM 750 N N . VAL A 1 95 ? -9.498 38.067 -7.687 1.00 35.81 95 VAL A N 1
ATOM 751 C CA . VAL A 1 95 ? -9.847 39.459 -7.302 1.00 35.81 95 VAL A CA 1
ATOM 752 C C . VAL A 1 95 ? -9.757 39.870 -5.813 1.00 35.81 95 VAL A C 1
ATOM 754 O O . VAL A 1 95 ? -10.610 39.522 -5.005 1.00 35.81 95 VAL A O 1
ATOM 757 N N . LEU A 1 96 ? -8.812 40.798 -5.574 1.00 35.28 96 LEU A N 1
ATOM 758 C CA . LEU A 1 96 ? -8.758 41.874 -4.562 1.00 35.28 96 LEU A CA 1
ATOM 759 C C . LEU A 1 96 ? -8.612 41.427 -3.091 1.00 35.28 96 LEU A C 1
ATOM 761 O O . LEU A 1 96 ? -9.572 41.067 -2.421 1.00 35.28 96 LEU A O 1
ATOM 765 N N . SER A 1 97 ? -7.417 41.514 -2.496 1.00 33.91 97 SER A N 1
ATOM 766 C CA . SER A 1 97 ? -6.948 42.750 -1.839 1.00 33.91 97 SER A CA 1
ATOM 767 C C . SER A 1 97 ? -5.423 42.752 -1.617 1.00 33.91 97 SER A C 1
ATOM 769 O O . SER A 1 97 ? -4.849 41.754 -1.191 1.00 33.91 97 SER A O 1
ATOM 771 N N . ALA A 1 98 ? -4.782 43.896 -1.868 1.00 35.50 98 ALA A N 1
ATOM 772 C CA . ALA A 1 98 ? -3.379 44.221 -1.558 1.00 35.50 98 ALA A CA 1
ATOM 773 C C . ALA A 1 98 ? -3.295 45.096 -0.272 1.00 35.50 98 ALA A C 1
ATOM 775 O O . ALA A 1 98 ? -4.357 45.505 0.202 1.00 35.50 98 ALA A O 1
ATOM 776 N N . PRO A 1 99 ? -2.118 45.550 0.231 1.00 46.03 99 PRO A N 1
ATOM 777 C CA . PRO A 1 99 ? -0.740 45.063 0.045 1.00 46.03 99 PRO A CA 1
ATOM 778 C C . PRO A 1 99 ? 0.111 44.925 1.354 1.00 46.03 99 PRO A C 1
ATOM 780 O O . PRO A 1 99 ? -0.178 45.548 2.366 1.00 46.03 99 PRO A O 1
ATOM 783 N N . ILE A 1 100 ? 1.252 44.216 1.226 1.00 33.28 100 ILE A N 1
ATOM 784 C CA . ILE A 1 100 ? 2.614 44.533 1.751 1.00 33.28 100 ILE A CA 1
ATOM 785 C C . ILE A 1 100 ? 2.838 44.579 3.291 1.00 33.28 100 ILE A C 1
ATOM 787 O O . ILE A 1 100 ? 2.429 45.525 3.951 1.00 33.28 100 ILE A O 1
ATOM 791 N N . ASN A 1 101 ? 3.649 43.665 3.865 1.00 27.22 101 ASN A N 1
ATOM 792 C CA . ASN A 1 101 ? 5.117 43.822 3.998 1.00 27.22 101 ASN A CA 1
ATOM 793 C C . ASN A 1 101 ? 5.807 42.676 4.780 1.00 27.22 101 ASN A C 1
ATOM 795 O O . ASN A 1 101 ? 5.362 42.323 5.865 1.00 27.22 101 ASN A O 1
ATOM 799 N N . SER A 1 102 ? 6.973 42.253 4.264 1.00 31.09 102 SER A N 1
ATOM 800 C CA . SER A 1 102 ? 8.148 41.702 4.982 1.00 31.09 102 SER A CA 1
ATOM 801 C C . SER A 1 102 ? 7.971 40.354 5.734 1.00 31.09 102 SER A C 1
ATOM 803 O O . SER A 1 102 ? 7.043 40.159 6.498 1.00 31.09 102 SER A O 1
ATOM 805 N N . ARG A 1 103 ? 8.861 39.361 5.660 1.00 30.89 103 ARG A N 1
ATOM 806 C CA . ARG A 1 103 ? 10.323 39.399 5.585 1.00 30.89 103 ARG A CA 1
ATOM 807 C C . ARG A 1 103 ? 10.842 38.144 4.886 1.00 30.89 103 ARG A C 1
ATOM 809 O O . ARG A 1 103 ? 10.452 37.027 5.209 1.00 30.89 103 ARG A O 1
ATOM 816 N N . GLU A 1 104 ? 11.784 38.373 3.987 1.00 38.88 104 GLU A N 1
ATOM 817 C CA . GLU A 1 104 ? 12.844 37.441 3.630 1.00 38.88 104 GLU A CA 1
ATOM 818 C C . GLU A 1 104 ? 13.542 37.005 4.929 1.00 38.88 104 GLU A C 1
ATOM 820 O O . GLU A 1 104 ? 14.186 37.812 5.600 1.00 38.88 104 GLU A O 1
ATOM 825 N N . GLN A 1 105 ? 13.354 35.752 5.337 1.00 30.59 105 GLN A N 1
ATOM 826 C CA . GLN A 1 105 ? 14.142 35.155 6.407 1.00 30.59 105 GLN A CA 1
ATOM 827 C C . GLN A 1 105 ? 14.718 33.841 5.902 1.00 30.59 105 GLN A C 1
ATOM 829 O O . GLN A 1 105 ? 14.139 32.765 6.027 1.00 30.59 105 GLN A O 1
ATOM 834 N N . THR A 1 106 ? 15.892 33.984 5.299 1.00 40.38 106 THR A N 1
ATOM 835 C CA . THR A 1 106 ? 16.946 32.979 5.275 1.00 40.38 106 THR A CA 1
ATOM 836 C C . THR A 1 106 ? 17.080 32.383 6.676 1.00 40.38 106 THR A C 1
ATOM 838 O O . THR A 1 106 ? 17.601 33.039 7.576 1.00 40.38 106 THR A O 1
ATOM 841 N N . ASP A 1 107 ? 16.620 31.150 6.882 1.00 30.22 107 ASP A N 1
ATOM 842 C CA . ASP A 1 107 ? 16.996 30.379 8.064 1.00 30.22 107 ASP A CA 1
ATOM 843 C C . ASP A 1 107 ? 17.275 28.922 7.684 1.00 30.22 107 ASP A C 1
ATOM 845 O O . ASP A 1 107 ? 16.402 28.160 7.278 1.00 30.22 107 ASP A O 1
ATOM 849 N N . ARG A 1 108 ? 18.567 28.609 7.797 1.00 32.59 108 ARG A N 1
ATOM 850 C CA . ARG A 1 108 ? 19.201 27.302 7.966 1.00 32.59 108 ARG A CA 1
ATOM 851 C C . ARG A 1 108 ? 18.765 26.168 7.040 1.00 32.59 108 ARG A C 1
ATOM 853 O O . ARG A 1 108 ? 17.884 25.367 7.337 1.00 32.59 108 ARG A O 1
ATOM 860 N N . THR A 1 109 ? 19.626 25.947 6.049 1.00 28.20 109 THR A N 1
ATOM 861 C CA . THR A 1 109 ? 20.081 24.613 5.648 1.00 28.20 109 THR A CA 1
ATOM 862 C C . THR A 1 109 ? 20.467 23.807 6.896 1.00 28.20 109 THR A C 1
ATOM 864 O O . THR A 1 109 ? 21.599 23.871 7.371 1.00 28.20 109 THR A O 1
ATOM 867 N N . GLN A 1 110 ? 19.521 23.062 7.467 1.00 32.16 11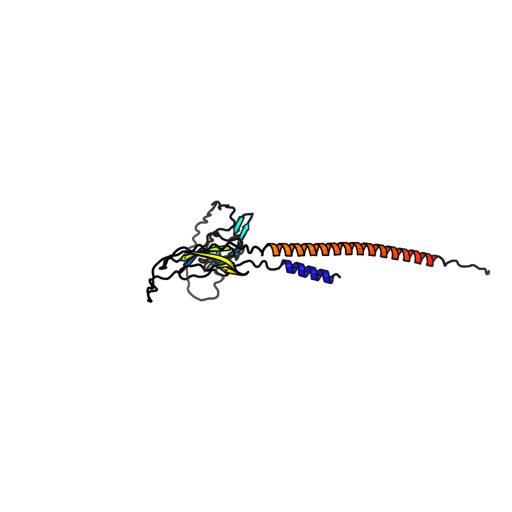0 GLN A N 1
ATOM 868 C CA . GLN A 1 110 ? 19.848 21.923 8.311 1.00 32.16 110 GLN A CA 1
ATOM 869 C C . GLN A 1 110 ? 20.055 20.741 7.377 1.00 32.16 110 GLN A C 1
ATOM 871 O O . GLN A 1 110 ? 19.124 20.037 6.991 1.00 32.16 110 GLN A O 1
ATOM 876 N N . THR A 1 111 ? 21.309 20.557 6.981 1.00 27.89 111 THR A N 1
ATOM 877 C CA . THR A 1 111 ? 21.825 19.277 6.515 1.00 27.89 111 THR A CA 1
ATOM 878 C C . THR A 1 111 ? 21.646 18.298 7.675 1.00 27.89 111 THR A C 1
ATOM 880 O O . THR A 1 111 ? 22.516 18.163 8.533 1.00 27.89 111 THR A O 1
ATOM 883 N N . ILE A 1 112 ? 20.476 17.663 7.768 1.00 33.50 112 ILE A N 1
ATOM 884 C CA . ILE A 1 112 ? 20.322 16.481 8.607 1.00 33.50 112 ILE A CA 1
ATOM 885 C C . ILE A 1 112 ? 21.039 15.374 7.846 1.00 33.50 112 ILE A C 1
ATOM 887 O O . ILE A 1 112 ? 20.484 14.719 6.965 1.00 33.50 112 ILE A O 1
ATOM 891 N N . THR A 1 113 ? 22.321 15.224 8.158 1.00 36.72 113 THR A N 1
ATOM 892 C CA . THR A 1 113 ? 23.097 14.022 7.884 1.00 36.72 113 THR A CA 1
ATOM 893 C C . THR A 1 113 ? 22.491 12.903 8.731 1.00 36.72 113 THR A C 1
ATOM 895 O O . THR A 1 113 ? 23.024 12.555 9.782 1.00 36.72 113 THR A O 1
ATOM 898 N N . ASP A 1 114 ? 21.333 12.376 8.324 1.00 32.56 114 ASP A N 1
ATOM 899 C CA . ASP A 1 114 ? 20.758 11.193 8.959 1.00 32.56 114 ASP A CA 1
ATOM 900 C C . ASP A 1 114 ? 21.479 9.962 8.408 1.00 32.56 114 ASP A C 1
ATOM 902 O O . ASP A 1 114 ? 21.010 9.256 7.519 1.00 32.56 114 ASP A O 1
ATOM 906 N N . ASN A 1 115 ? 22.691 9.749 8.922 1.00 34.31 115 ASN A N 1
ATOM 907 C CA . ASN A 1 115 ? 23.460 8.523 8.745 1.00 34.31 115 ASN A CA 1
ATOM 908 C C . ASN A 1 115 ? 23.002 7.458 9.759 1.00 34.31 115 ASN A C 1
ATOM 910 O O . ASN A 1 115 ? 23.810 6.690 10.289 1.00 34.31 115 ASN A O 1
ATOM 914 N N . ARG A 1 116 ? 21.700 7.410 10.070 1.00 33.03 116 ARG A N 1
ATOM 915 C CA . ARG A 1 116 ? 21.125 6.315 10.840 1.00 33.03 116 ARG A CA 1
ATOM 916 C C . ARG A 1 116 ? 21.080 5.099 9.936 1.00 33.03 116 ARG A C 1
ATOM 918 O O . ARG A 1 116 ? 20.200 4.975 9.089 1.00 33.03 116 ARG A O 1
ATOM 925 N N . LEU A 1 117 ? 22.083 4.241 10.134 1.00 34.91 117 LEU A N 1
ATOM 926 C CA . LEU A 1 117 ? 22.152 2.856 9.680 1.00 34.91 117 LEU A CA 1
ATOM 927 C C . LEU A 1 117 ? 20.737 2.309 9.478 1.00 34.91 117 LEU A C 1
ATOM 929 O O . LEU A 1 117 ? 20.039 2.009 10.450 1.00 34.91 117 LEU A O 1
ATOM 933 N N . GLN A 1 118 ? 20.303 2.234 8.217 1.00 41.28 118 GLN A N 1
ATOM 934 C CA . GLN A 1 118 ? 19.096 1.497 7.893 1.00 41.28 118 GLN A CA 1
ATOM 935 C C . GLN A 1 118 ? 19.343 0.060 8.359 1.00 41.28 118 GLN A C 1
ATOM 937 O O . GLN A 1 118 ? 20.389 -0.499 8.012 1.00 41.28 118 GLN A O 1
ATOM 942 N N . PRO A 1 119 ? 18.463 -0.528 9.187 1.00 42.28 119 PRO A N 1
ATOM 943 C CA . PRO A 1 119 ? 18.605 -1.914 9.590 1.00 42.28 119 PRO A CA 1
ATOM 944 C C . PRO A 1 119 ? 18.483 -2.759 8.324 1.00 42.28 119 PRO A C 1
ATOM 946 O O . PRO A 1 119 ? 17.388 -2.972 7.810 1.00 42.28 119 PRO A O 1
ATOM 949 N N . TYR A 1 120 ? 19.619 -3.197 7.791 1.00 43.56 120 TYR A N 1
ATOM 950 C CA . TYR A 1 120 ? 19.711 -4.132 6.678 1.00 43.56 120 TYR A CA 1
ATOM 951 C C . TYR A 1 120 ? 19.340 -5.528 7.187 1.00 43.56 120 TYR A C 1
ATOM 953 O O . TYR A 1 120 ? 20.120 -6.471 7.161 1.00 43.56 120 TYR A O 1
ATOM 961 N N . ASN A 1 121 ? 18.126 -5.688 7.695 1.00 40.88 121 ASN A N 1
ATOM 962 C CA . ASN A 1 121 ? 17.596 -7.022 7.883 1.00 40.88 121 ASN A CA 1
ATOM 963 C C . ASN A 1 121 ? 17.196 -7.506 6.487 1.00 40.88 121 ASN A C 1
ATOM 965 O O . ASN A 1 121 ? 16.433 -6.820 5.802 1.00 40.88 121 ASN A O 1
ATOM 969 N N . LEU A 1 122 ? 17.742 -8.647 6.049 1.00 50.16 122 LEU A N 1
ATOM 970 C CA . LEU A 1 122 ? 17.303 -9.382 4.856 1.00 50.16 122 LEU A CA 1
ATOM 971 C C . LEU A 1 122 ? 15.840 -9.774 5.057 1.00 50.16 122 LEU A C 1
ATOM 973 O O . LEU A 1 122 ? 15.509 -10.856 5.540 1.00 50.16 122 LEU A O 1
ATOM 977 N N . THR A 1 123 ? 14.964 -8.833 4.766 1.00 58.12 123 THR A N 1
ATOM 978 C CA . THR A 1 123 ? 13.583 -8.892 5.183 1.00 58.12 123 THR A CA 1
ATOM 979 C C . THR A 1 123 ? 12.757 -9.131 3.937 1.00 58.12 123 THR A C 1
ATOM 981 O O . THR A 1 123 ? 12.852 -8.387 2.964 1.00 58.12 123 THR A O 1
ATOM 984 N N . GLY A 1 124 ? 11.950 -10.189 3.952 1.00 77.25 124 GLY A N 1
ATOM 985 C CA . GLY A 1 124 ? 11.008 -10.526 2.882 1.00 77.25 124 GLY A CA 1
ATOM 986 C C . GLY A 1 124 ? 9.855 -9.520 2.714 1.00 77.25 124 GLY A C 1
ATOM 987 O O . GLY A 1 124 ? 8.820 -9.889 2.170 1.00 77.25 124 GLY A O 1
ATOM 988 N N . HIS A 1 125 ? 10.010 -8.278 3.181 1.00 86.81 125 HIS A N 1
ATOM 989 C CA . HIS A 1 125 ? 9.026 -7.201 3.130 1.00 86.81 125 HIS A CA 1
ATOM 990 C C . HIS A 1 125 ? 9.707 -5.827 3.226 1.00 86.81 125 HIS A C 1
ATOM 992 O O . HIS A 1 125 ? 10.812 -5.715 3.758 1.00 86.81 125 HIS A O 1
ATOM 998 N N . CYS A 1 126 ? 9.026 -4.782 2.756 1.00 91.19 126 CYS A N 1
ATOM 999 C CA . CYS A 1 126 ? 9.411 -3.394 2.995 1.00 91.19 126 CYS A CA 1
ATOM 1000 C C . CYS A 1 126 ? 8.845 -2.892 4.328 1.00 91.19 126 CYS A C 1
ATOM 1002 O O . CYS A 1 126 ? 7.807 -3.359 4.797 1.00 91.19 126 CYS A O 1
ATOM 1004 N N . LEU A 1 127 ? 9.517 -1.909 4.918 1.00 92.25 127 LEU A N 1
ATOM 1005 C CA . LEU A 1 127 ? 9.019 -1.160 6.072 1.00 92.25 127 LEU A CA 1
ATOM 1006 C C . LEU A 1 127 ? 8.291 0.106 5.619 1.00 92.25 127 LEU A C 1
ATOM 1008 O O . LEU A 1 127 ? 8.261 0.426 4.429 1.00 92.25 127 LEU A O 1
ATOM 1012 N N . GLU A 1 128 ? 7.731 0.840 6.576 1.00 92.50 128 GLU A N 1
ATOM 1013 C CA . GLU A 1 128 ? 7.170 2.168 6.338 1.00 92.50 128 GLU A CA 1
ATOM 1014 C C . GLU A 1 128 ? 8.158 3.055 5.552 1.00 92.50 128 GLU A C 1
ATOM 1016 O O . GLU A 1 128 ? 9.316 3.195 5.963 1.00 92.50 128 GLU A O 1
ATOM 1021 N N . PRO A 1 129 ? 7.745 3.639 4.411 1.00 88.00 129 PRO A N 1
ATOM 1022 C CA . PRO A 1 129 ? 8.601 4.516 3.627 1.00 88.00 129 PRO A CA 1
ATOM 1023 C C . PRO A 1 129 ? 9.021 5.742 4.439 1.00 88.00 129 PRO A C 1
ATOM 1025 O O . PRO A 1 129 ? 8.294 6.242 5.300 1.00 88.00 129 PRO A O 1
ATOM 1028 N N . VAL A 1 130 ? 10.210 6.255 4.127 1.00 87.00 130 VAL A N 1
ATOM 1029 C CA . VAL A 1 130 ? 10.753 7.456 4.771 1.00 87.00 130 VAL A CA 1
ATOM 1030 C C . VAL A 1 130 ? 9.791 8.621 4.558 1.00 87.00 130 VAL A C 1
ATOM 1032 O O . VAL A 1 130 ? 9.422 8.906 3.422 1.00 87.00 130 VAL A O 1
ATOM 1035 N N . LEU A 1 131 ? 9.410 9.312 5.636 1.00 86.62 131 LEU A N 1
ATOM 1036 C CA . LEU A 1 131 ? 8.562 10.499 5.536 1.00 86.62 131 LEU A CA 1
ATOM 1037 C C . LEU A 1 131 ? 9.248 11.582 4.688 1.00 86.62 131 LEU A C 1
ATOM 1039 O O . LEU A 1 131 ? 10.430 11.871 4.871 1.00 86.62 131 LEU A O 1
ATOM 1043 N N . TRP A 1 132 ? 8.490 12.225 3.798 1.00 90.75 132 TRP A N 1
ATOM 1044 C CA . TRP A 1 132 ? 8.951 13.368 3.006 1.00 90.75 132 TRP A CA 1
ATOM 1045 C C . TRP A 1 132 ? 8.214 14.653 3.388 1.00 90.75 132 TRP A C 1
ATOM 1047 O O . TRP A 1 132 ? 7.070 14.635 3.847 1.00 90.75 132 TRP A O 1
ATOM 1057 N N . SER A 1 133 ? 8.880 15.796 3.196 1.00 93.00 133 SER A N 1
ATOM 1058 C CA . SER A 1 133 ? 8.294 17.095 3.529 1.00 93.00 133 SER A CA 1
ATOM 1059 C C . SER A 1 133 ? 7.053 17.366 2.685 1.00 93.00 133 SER A C 1
ATOM 1061 O O . SER A 1 133 ? 7.049 17.142 1.474 1.00 93.00 133 SER A O 1
ATOM 1063 N N . HIS A 1 134 ? 6.021 17.902 3.336 1.00 94.06 134 HIS A N 1
ATOM 1064 C CA . HIS A 1 134 ? 4.757 18.284 2.704 1.00 94.06 134 HIS A CA 1
ATOM 1065 C C . HIS A 1 134 ? 3.994 17.115 2.051 1.00 94.06 134 HIS A C 1
ATOM 1067 O O . HIS A 1 134 ? 3.179 17.341 1.154 1.00 94.06 134 HIS A O 1
ATOM 1073 N N . ALA A 1 135 ? 4.227 15.884 2.521 1.00 92.88 135 ALA A N 1
ATOM 1074 C CA . ALA A 1 135 ? 3.385 14.733 2.217 1.00 92.88 135 ALA A CA 1
ATOM 1075 C C . ALA A 1 135 ? 1.925 14.981 2.626 1.00 92.88 135 ALA A C 1
ATOM 1077 O O . ALA A 1 135 ? 1.652 15.739 3.562 1.00 92.88 135 ALA A O 1
ATOM 1078 N N . SER A 1 136 ? 0.998 14.331 1.925 1.00 92.50 136 SER A N 1
ATOM 1079 C CA . SER A 1 136 ? -0.398 14.247 2.359 1.00 92.50 136 SER A CA 1
ATOM 1080 C C . SER A 1 136 ? -0.507 13.593 3.743 1.00 92.50 136 SER A C 1
ATOM 1082 O O . SER A 1 136 ? 0.271 12.699 4.078 1.00 92.50 136 SER A O 1
ATOM 1084 N N . GLU A 1 137 ? -1.488 14.018 4.541 1.00 88.81 137 GLU A N 1
ATOM 1085 C CA . GLU A 1 137 ? -1.789 13.402 5.841 1.00 88.81 137 GLU A CA 1
ATOM 1086 C C . GLU A 1 137 ? -2.315 11.971 5.672 1.00 88.81 137 GLU A C 1
ATOM 1088 O O . GLU A 1 137 ? -2.002 11.085 6.465 1.00 88.81 137 GLU A O 1
ATOM 1093 N N . THR A 1 138 ? -3.078 11.731 4.603 1.00 87.69 138 THR A N 1
ATOM 1094 C CA . THR A 1 138 ? -3.591 10.410 4.240 1.00 87.69 138 THR A CA 1
ATOM 1095 C C . THR A 1 138 ? -2.712 9.784 3.167 1.00 87.69 138 THR A C 1
ATOM 1097 O O . THR A 1 138 ? -2.547 10.354 2.084 1.00 87.69 138 THR A O 1
ATOM 1100 N N . LYS A 1 139 ? -2.189 8.589 3.449 1.00 90.25 139 LYS A N 1
ATOM 1101 C CA . LYS A 1 139 ? -1.415 7.792 2.493 1.00 90.25 139 LYS A CA 1
ATOM 1102 C C . LYS A 1 139 ? -2.338 6.856 1.722 1.00 90.25 139 LYS A C 1
ATOM 1104 O O . LYS A 1 139 ? -3.163 6.170 2.323 1.00 90.25 139 LYS A O 1
ATOM 1109 N N . SER A 1 140 ? -2.184 6.828 0.403 1.00 92.56 140 SER A N 1
ATOM 1110 C CA . SER A 1 140 ? -2.963 5.963 -0.481 1.00 92.56 140 SER A CA 1
ATOM 1111 C C . SER A 1 140 ? -2.110 4.776 -0.921 1.00 92.56 140 SER A C 1
ATOM 1113 O O . SER A 1 140 ? -1.213 4.918 -1.753 1.00 92.56 140 SER A O 1
ATOM 1115 N N . TYR A 1 141 ? -2.365 3.617 -0.315 1.00 94.56 141 TYR A N 1
ATOM 1116 C CA . TYR A 1 141 ? -1.680 2.366 -0.632 1.00 94.56 141 TYR A CA 1
ATOM 1117 C C . TYR A 1 141 ? -2.561 1.461 -1.488 1.00 94.56 141 TYR A C 1
ATOM 1119 O O . TYR A 1 141 ? -3.736 1.258 -1.179 1.00 94.56 141 TYR A O 1
ATOM 1127 N N . GLN A 1 142 ? -1.950 0.839 -2.493 1.00 95.81 142 GLN A N 1
ATOM 1128 C CA . GLN A 1 142 ? -2.512 -0.276 -3.243 1.00 95.81 142 GLN A CA 1
ATOM 1129 C C . GLN A 1 142 ? -1.768 -1.550 -2.833 1.00 95.81 142 GLN A C 1
ATOM 1131 O O . GLN A 1 142 ? -0.604 -1.764 -3.183 1.00 95.81 142 GLN A O 1
ATOM 1136 N N . PHE A 1 143 ? -2.437 -2.371 -2.027 1.00 96.00 143 PHE A N 1
ATOM 1137 C CA . PHE A 1 143 ? -1.870 -3.589 -1.454 1.00 96.00 143 PHE A CA 1
ATOM 1138 C C . PHE A 1 143 ? -1.987 -4.783 -2.402 1.00 96.00 143 PHE A C 1
ATOM 1140 O O . PHE A 1 143 ? -2.813 -4.802 -3.315 1.00 96.00 143 PHE A O 1
ATOM 1147 N N . VAL A 1 144 ? -1.180 -5.807 -2.139 1.00 94.75 144 VAL A N 1
ATOM 1148 C CA . VAL A 1 144 ? -1.156 -7.067 -2.893 1.00 94.75 144 VAL A CA 1
ATOM 1149 C C . VAL A 1 144 ? -1.579 -8.249 -2.022 1.00 94.75 144 VAL A C 1
ATOM 1151 O O . VAL A 1 144 ? -1.622 -8.150 -0.790 1.00 94.75 144 VAL A O 1
ATOM 1154 N N . VAL A 1 145 ? -1.898 -9.377 -2.662 1.00 94.56 145 VAL A N 1
ATOM 1155 C CA . VAL A 1 145 ? -2.226 -10.631 -1.966 1.00 94.56 145 VAL A CA 1
ATOM 1156 C C . VAL A 1 145 ? -1.119 -11.005 -0.972 1.00 94.56 145 VAL A C 1
ATOM 1158 O O . VAL A 1 145 ? 0.072 -10.875 -1.248 1.00 94.56 145 VAL A O 1
ATOM 1161 N N . GLY A 1 146 ? -1.528 -11.461 0.212 1.00 92.56 146 GLY A N 1
ATOM 1162 C CA . GLY A 1 146 ? -0.654 -11.775 1.341 1.00 92.56 146 GLY A CA 1
ATOM 1163 C C . GLY A 1 146 ? -0.463 -10.618 2.324 1.00 92.56 146 GLY A C 1
ATOM 1164 O O . GLY A 1 146 ? -0.001 -10.855 3.437 1.00 92.56 146 GLY A O 1
ATOM 1165 N N . GLN A 1 147 ? -0.844 -9.385 1.971 1.00 96.00 147 GLN A N 1
ATOM 1166 C CA . GLN A 1 147 ? -0.797 -8.261 2.906 1.00 96.00 147 GLN A CA 1
ATOM 1167 C C . GLN A 1 147 ? -1.798 -8.446 4.054 1.00 96.00 147 GLN A C 1
ATOM 1169 O O . GLN A 1 147 ? -2.976 -8.707 3.813 1.00 96.00 147 GLN A O 1
ATOM 1174 N N . THR A 1 148 ? -1.349 -8.205 5.286 1.00 95.94 148 THR A N 1
ATOM 1175 C CA . THR A 1 148 ? -2.200 -8.136 6.484 1.00 95.94 148 THR A CA 1
ATOM 1176 C C . THR A 1 148 ? -2.228 -6.714 7.036 1.00 95.94 148 THR A C 1
ATOM 1178 O O . THR A 1 148 ? -1.206 -6.027 7.037 1.00 95.94 148 THR A O 1
ATOM 1181 N N . LEU A 1 149 ? -3.403 -6.275 7.482 1.00 96.69 149 LEU A N 1
ATOM 1182 C CA . LEU A 1 149 ? -3.659 -4.982 8.111 1.00 96.69 149 LEU A CA 1
ATOM 1183 C C . LEU A 1 149 ? -4.197 -5.194 9.524 1.00 96.69 149 LEU A C 1
ATOM 1185 O O . LEU A 1 149 ? -5.074 -6.038 9.738 1.00 96.69 149 LEU A O 1
ATOM 1189 N N . GLN A 1 150 ? -3.715 -4.389 10.468 1.00 96.75 150 GLN A N 1
ATOM 1190 C CA . GLN A 1 150 ? -4.170 -4.398 11.851 1.00 96.75 150 GLN A CA 1
ATOM 1191 C C . GLN A 1 150 ? -5.204 -3.294 12.060 1.00 96.75 150 GLN A C 1
ATOM 1193 O O . GLN A 1 150 ? -4.876 -2.113 12.013 1.00 96.75 150 GLN A O 1
ATOM 1198 N N . TYR A 1 151 ? -6.445 -3.679 12.334 1.00 95.88 151 TYR A N 1
ATOM 1199 C CA . TYR A 1 151 ? -7.529 -2.770 12.689 1.00 95.88 151 TYR A CA 1
ATOM 1200 C C . TYR A 1 151 ? -7.573 -2.535 14.194 1.00 95.88 151 TYR A C 1
ATOM 1202 O O . TYR A 1 151 ? -7.383 -3.463 14.992 1.00 95.88 151 TYR A O 1
ATOM 1210 N N . GLN A 1 152 ? -7.905 -1.305 14.574 1.00 94.50 152 GLN A N 1
ATOM 1211 C CA . GLN A 1 152 ? -8.124 -0.895 15.952 1.00 94.50 152 GLN A CA 1
ATOM 1212 C C . GLN A 1 152 ? -9.251 0.140 16.032 1.00 94.50 152 GLN A C 1
ATOM 1214 O O . GLN A 1 152 ? -9.315 1.074 15.233 1.00 94.50 152 GLN A O 1
ATOM 1219 N N . CYS A 1 153 ? -10.143 -0.008 17.015 1.00 93.69 153 CYS A N 1
ATOM 1220 C CA . CYS A 1 153 ? -11.149 1.019 17.287 1.00 93.69 153 CYS A CA 1
ATOM 1221 C C . CYS A 1 153 ? -10.489 2.345 17.702 1.00 93.69 153 CYS A C 1
ATOM 1223 O O . CYS A 1 153 ? -9.514 2.362 18.460 1.00 93.69 153 CYS A O 1
ATOM 1225 N N . LEU A 1 154 ? -11.072 3.463 17.273 1.00 92.38 154 LEU A N 1
ATOM 1226 C CA . LEU A 1 154 ? -10.652 4.799 17.682 1.00 92.38 154 LEU A CA 1
ATOM 1227 C C . LEU A 1 154 ? -10.775 4.968 19.201 1.00 92.38 154 LEU A C 1
ATOM 1229 O O . LEU A 1 154 ? -11.638 4.380 19.852 1.00 92.38 154 LEU A O 1
ATOM 1233 N N . LYS A 1 155 ? -9.949 5.850 19.774 1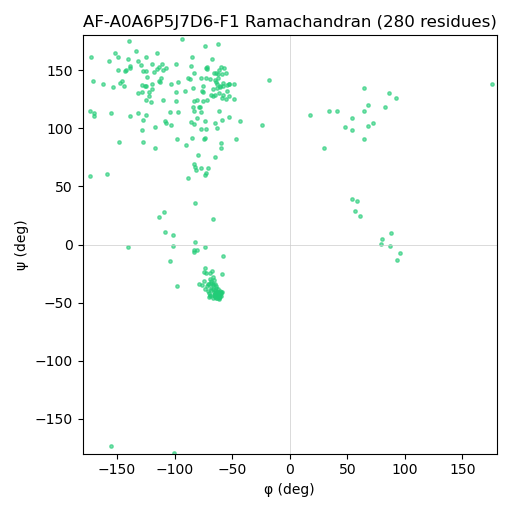.00 86.44 155 LYS A N 1
ATOM 1234 C CA . LYS A 1 155 ? -9.950 6.135 21.223 1.00 86.44 155 LYS A CA 1
ATOM 1235 C C . LYS A 1 155 ? -11.303 6.643 21.741 1.00 86.44 155 LYS A C 1
ATOM 1237 O O . LYS A 1 155 ? -11.595 6.478 22.920 1.00 86.44 155 LYS A O 1
ATOM 1242 N N . THR A 1 156 ? -12.101 7.257 20.870 1.00 83.69 156 THR A N 1
ATOM 1243 C CA . THR A 1 156 ? -13.440 7.793 21.153 1.00 83.69 156 THR A CA 1
ATOM 1244 C C . THR A 1 156 ? -14.551 6.739 21.084 1.00 83.69 156 THR A C 1
ATOM 1246 O O . THR A 1 156 ? -15.695 7.042 21.417 1.00 83.69 156 THR A O 1
ATOM 1249 N N . ALA A 1 157 ? -14.248 5.507 20.664 1.00 83.12 157 ALA A N 1
ATOM 1250 C CA . ALA A 1 157 ? -15.228 4.431 20.588 1.00 83.12 157 ALA A CA 1
ATOM 1251 C C . ALA A 1 157 ? -15.540 3.842 21.977 1.00 83.12 157 ALA A C 1
ATOM 1253 O O . ALA A 1 157 ? -14.662 3.676 22.825 1.00 83.12 157 ALA A O 1
ATOM 1254 N N . LYS A 1 158 ? -16.808 3.470 22.188 1.00 75.88 158 LYS A N 1
ATOM 1255 C CA . LYS A 1 158 ? -17.326 2.829 23.407 1.00 75.88 158 LYS A CA 1
ATOM 1256 C C . LYS A 1 158 ? -16.718 1.446 23.627 1.00 75.88 158 LYS A C 1
ATOM 1258 O O . LYS A 1 158 ? -16.333 1.106 24.743 1.00 75.88 158 LYS A O 1
ATOM 1263 N N . TYR A 1 159 ? -16.651 0.651 22.562 1.00 76.88 159 TYR A N 1
ATOM 1264 C CA . TYR A 1 159 ? -16.051 -0.677 22.584 1.00 76.88 159 TYR A CA 1
ATOM 1265 C C . TYR A 1 159 ? -14.632 -0.605 22.041 1.00 76.88 159 TYR A C 1
ATOM 1267 O O . TYR A 1 159 ? -14.391 -0.032 20.979 1.00 76.88 159 TYR A O 1
ATOM 1275 N N . LYS A 1 160 ? -13.702 -1.201 22.785 1.00 81.38 160 LYS A N 1
ATOM 1276 C CA . LYS A 1 160 ? -12.313 -1.362 22.368 1.00 81.38 160 LYS A CA 1
ATOM 1277 C C . LYS A 1 160 ? -12.138 -2.752 21.785 1.00 81.38 160 LYS A C 1
ATOM 1279 O O . LYS A 1 160 ? -12.658 -3.724 22.325 1.00 81.38 160 LYS A O 1
ATOM 1284 N N . GLY A 1 161 ? -11.375 -2.835 20.711 1.00 86.94 161 GLY A N 1
ATOM 1285 C CA . GLY A 1 161 ? -11.034 -4.097 20.088 1.00 86.94 161 GLY A CA 1
ATOM 1286 C C . GLY A 1 161 ? -10.001 -3.894 18.999 1.00 86.94 161 GLY A C 1
ATOM 1287 O O . GLY A 1 161 ? -9.806 -2.780 18.498 1.00 86.94 161 GLY A O 1
ATOM 1288 N N . THR A 1 162 ? -9.354 -4.994 18.657 1.00 92.94 162 THR A N 1
ATOM 1289 C CA . THR A 1 162 ? -8.449 -5.110 17.527 1.00 92.94 162 THR A CA 1
ATOM 1290 C C . THR A 1 162 ? -8.879 -6.304 16.689 1.00 92.94 162 THR A C 1
ATOM 1292 O O . THR A 1 162 ? -9.458 -7.262 17.201 1.00 92.94 162 THR A O 1
ATOM 1295 N N . ALA A 1 163 ? -8.637 -6.233 15.389 1.00 95.62 163 ALA A N 1
ATOM 1296 C CA . ALA A 1 163 ? -8.831 -7.354 14.482 1.00 95.62 163 ALA A CA 1
ATOM 1297 C C . ALA A 1 163 ? -7.830 -7.254 13.340 1.00 95.62 163 ALA A C 1
ATOM 1299 O O . ALA A 1 163 ? -7.290 -6.184 13.079 1.00 95.62 163 ALA A O 1
ATOM 1300 N N . GLU A 1 164 ? -7.612 -8.354 12.642 1.00 96.19 164 GLU A N 1
ATOM 1301 C CA . GLU A 1 164 ? -6.779 -8.383 11.448 1.00 96.19 164 GLU A CA 1
ATOM 1302 C C . GLU A 1 164 ? -7.648 -8.598 10.210 1.00 96.19 164 GLU A C 1
ATOM 1304 O O . GLU A 1 164 ? -8.711 -9.226 10.267 1.00 96.19 164 GLU A O 1
ATOM 1309 N N . SER A 1 165 ? -7.191 -8.061 9.087 1.00 97.00 165 SER A N 1
ATOM 1310 C CA . SER A 1 165 ? -7.721 -8.364 7.763 1.00 97.00 165 SER A CA 1
ATOM 1311 C C . SER A 1 165 ? -6.551 -8.663 6.842 1.00 97.00 165 SER A C 1
ATOM 1313 O O . SER A 1 165 ? -5.591 -7.897 6.791 1.00 97.00 165 SER A O 1
ATOM 1315 N N . THR A 1 166 ? -6.630 -9.768 6.114 1.00 97.06 166 THR A N 1
ATOM 1316 C CA . THR A 1 166 ? -5.586 -10.217 5.196 1.00 97.06 166 THR A CA 1
ATOM 1317 C C . THR A 1 166 ? -6.163 -10.277 3.798 1.00 97.06 166 THR A C 1
ATOM 1319 O O . THR A 1 166 ? -7.260 -10.805 3.595 1.00 97.06 166 THR A O 1
ATOM 1322 N N . CYS A 1 167 ? -5.435 -9.750 2.821 1.00 96.75 167 CYS A N 1
ATOM 1323 C CA . CYS A 1 167 ? -5.812 -9.918 1.433 1.00 96.75 167 CYS A CA 1
ATOM 1324 C C . CYS A 1 167 ? -5.411 -11.314 0.962 1.00 96.75 167 CYS A C 1
ATOM 1326 O O . CYS A 1 167 ? -4.234 -11.669 0.944 1.00 96.75 167 CYS A O 1
ATOM 1328 N N . ILE A 1 168 ? -6.400 -12.108 0.573 1.00 95.44 168 ILE A N 1
ATOM 1329 C CA . ILE A 1 168 ? -6.221 -13.483 0.118 1.00 95.44 168 ILE A CA 1
ATOM 1330 C C . ILE A 1 168 ? -6.717 -13.629 -1.314 1.00 95.44 168 ILE A C 1
ATOM 1332 O O . ILE A 1 168 ? -7.594 -12.894 -1.770 1.00 95.44 168 ILE A O 1
ATOM 1336 N N . ASN A 1 169 ? -6.191 -14.616 -2.027 1.00 93.75 169 ASN A N 1
ATOM 1337 C CA . ASN A 1 169 ? -6.744 -14.997 -3.315 1.00 93.75 169 ASN A CA 1
ATOM 1338 C C . ASN A 1 169 ? -7.929 -15.952 -3.092 1.00 93.75 169 ASN A C 1
ATOM 1340 O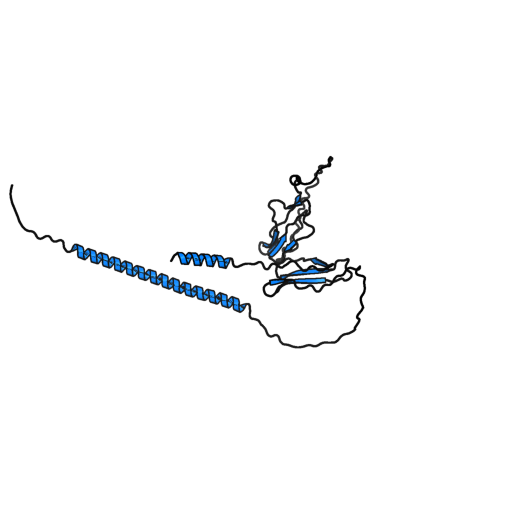 O . ASN A 1 169 ? -7.737 -17.122 -2.761 1.00 93.75 169 ASN A O 1
ATOM 1344 N N . SER A 1 170 ? -9.157 -15.448 -3.241 1.00 93.56 170 SER A N 1
ATOM 1345 C CA . SER A 1 170 ? -10.385 -16.236 -3.104 1.00 93.56 170 SER A CA 1
ATOM 1346 C C . SER A 1 170 ? -10.963 -16.517 -4.487 1.00 93.56 170 SER A C 1
ATOM 1348 O O . SER A 1 170 ? -11.375 -15.599 -5.194 1.00 93.56 170 SER A O 1
ATOM 1350 N N . ASN A 1 171 ? -10.973 -17.789 -4.896 1.00 90.25 171 ASN A N 1
ATOM 1351 C CA . ASN A 1 171 ? -11.473 -18.233 -6.205 1.00 90.25 171 ASN A CA 1
ATOM 1352 C C . ASN A 1 171 ? -10.831 -17.502 -7.404 1.00 90.25 171 ASN A C 1
ATOM 1354 O O . ASN A 1 171 ? -11.508 -17.178 -8.377 1.00 90.25 171 ASN A O 1
ATOM 1358 N N . GLY A 1 172 ? -9.524 -17.227 -7.335 1.00 86.00 172 GLY A N 1
ATOM 1359 C CA . GLY A 1 172 ? -8.794 -16.521 -8.394 1.00 86.00 172 GLY A CA 1
ATOM 1360 C C . GLY A 1 172 ? -8.957 -14.998 -8.369 1.00 86.00 172 GLY A C 1
ATOM 1361 O O . GLY A 1 172 ? -8.457 -14.331 -9.272 1.00 86.00 172 GLY A O 1
ATOM 1362 N N . LYS A 1 173 ? -9.640 -14.441 -7.358 1.00 90.69 173 LYS A N 1
ATOM 1363 C CA . LYS A 1 173 ? -9.823 -13.000 -7.173 1.00 90.69 173 LYS A CA 1
ATOM 1364 C C . LYS A 1 173 ? -9.253 -12.529 -5.822 1.00 90.69 173 LYS A C 1
ATOM 1366 O O . LYS A 1 173 ? -9.725 -12.985 -4.773 1.00 90.69 173 LYS A O 1
ATOM 1371 N N . PRO A 1 174 ? -8.311 -11.567 -5.810 1.00 94.19 174 PRO A N 1
ATOM 1372 C CA . PRO A 1 174 ? -7.853 -10.916 -4.582 1.00 94.19 174 PRO A CA 1
ATOM 1373 C C . PRO A 1 174 ? -9.019 -10.299 -3.795 1.00 94.19 174 PRO A C 1
ATOM 1375 O O . PRO A 1 174 ? -9.809 -9.524 -4.337 1.00 94.19 174 PRO A O 1
ATOM 1378 N N . THR A 1 175 ? -9.161 -10.673 -2.522 1.00 95.75 175 THR A N 1
ATOM 1379 C CA . THR A 1 175 ? -10.254 -10.243 -1.636 1.00 95.75 175 THR A CA 1
ATOM 1380 C C . THR A 1 175 ? -9.763 -10.147 -0.192 1.00 95.75 175 THR A C 1
ATOM 1382 O O . THR A 1 175 ? -9.042 -11.021 0.283 1.00 95.75 175 THR A O 1
ATOM 1385 N N . TRP A 1 176 ? -10.185 -9.113 0.535 1.00 97.25 176 TRP A N 1
ATOM 1386 C CA . TRP A 1 176 ? -9.902 -8.975 1.966 1.00 97.25 176 TRP A CA 1
ATOM 1387 C C . TRP A 1 176 ? -10.758 -9.913 2.817 1.00 97.25 176 TRP A C 1
ATOM 1389 O O . TRP A 1 176 ? -11.972 -10.013 2.613 1.00 97.25 176 TRP A O 1
ATOM 1399 N N . THR A 1 177 ? -10.153 -10.560 3.814 1.00 96.75 177 THR A N 1
ATOM 1400 C CA . THR A 1 177 ? -10.915 -11.250 4.861 1.00 96.75 177 THR A CA 1
ATOM 1401 C C . THR A 1 177 ? -11.700 -10.244 5.693 1.00 96.75 177 THR A C 1
ATOM 1403 O O . THR A 1 177 ? -11.279 -9.104 5.887 1.00 96.75 177 THR A O 1
ATOM 1406 N N . LYS A 1 178 ? -12.868 -10.649 6.196 1.00 94.38 178 LYS A N 1
ATOM 1407 C CA . LYS A 1 178 ? -13.714 -9.762 6.992 1.00 94.38 178 LYS A CA 1
ATOM 1408 C C . LYS A 1 178 ? -13.144 -9.649 8.414 1.00 94.38 178 LYS A C 1
ATOM 1410 O O . LYS A 1 178 ? -13.193 -10.644 9.136 1.00 94.38 178 LYS A O 1
ATOM 1415 N N . PRO A 1 179 ? -12.656 -8.474 8.848 1.00 93.50 179 PRO A N 1
ATOM 1416 C CA . PRO A 1 179 ? -12.203 -8.294 10.222 1.00 93.50 179 PRO A CA 1
ATOM 1417 C C . PRO A 1 179 ? -13.396 -8.399 11.180 1.00 93.50 179 PRO A C 1
ATOM 1419 O O . PRO A 1 179 ? -14.417 -7.725 11.018 1.00 93.50 179 PRO A O 1
ATOM 1422 N N . HIS A 1 180 ? -13.277 -9.250 12.196 1.00 90.62 180 HIS A N 1
ATOM 1423 C CA . HIS A 1 180 ? -14.309 -9.445 13.215 1.00 90.62 180 HIS A CA 1
ATOM 1424 C C . HIS A 1 180 ? -14.229 -8.358 14.296 1.00 90.62 180 HIS A C 1
ATOM 1426 O O . HIS A 1 180 ? -13.919 -8.632 15.452 1.00 90.62 180 HIS A O 1
ATOM 1432 N N . LEU A 1 181 ? -14.515 -7.113 13.911 1.00 90.81 181 LEU A N 1
ATOM 1433 C CA . LEU A 1 181 ? -14.470 -5.946 14.792 1.00 90.81 181 LEU A CA 1
ATOM 1434 C C . LEU A 1 181 ? -15.775 -5.147 14.710 1.00 90.81 181 LEU A C 1
ATOM 1436 O O . LEU A 1 181 ? -16.314 -4.933 13.626 1.00 90.81 181 LEU A O 1
ATOM 1440 N N . LYS A 1 182 ? -16.285 -4.703 15.862 1.00 88.69 182 LYS A N 1
ATOM 1441 C CA . LYS A 1 182 ? -17.435 -3.795 15.965 1.00 88.69 182 LYS A CA 1
ATOM 1442 C C . LYS A 1 182 ? -17.088 -2.662 16.928 1.00 88.69 182 LYS A C 1
ATOM 1444 O O . LYS A 1 182 ? -16.945 -2.902 18.124 1.00 88.69 182 LYS A O 1
ATOM 1449 N N . CYS A 1 183 ? -16.979 -1.446 16.408 1.00 89.94 183 CYS A N 1
ATOM 1450 C CA . CYS A 1 183 ? -16.757 -0.233 17.190 1.00 89.94 183 CYS A CA 1
ATOM 1451 C C . CYS A 1 183 ? -18.027 0.631 17.120 1.00 89.94 183 CYS A C 1
ATOM 1453 O O . CYS A 1 183 ? -18.704 0.663 16.097 1.00 89.94 183 CYS A O 1
ATOM 1455 N N . SER A 1 184 ? -18.390 1.314 18.206 1.00 86.19 184 SER A N 1
ATOM 1456 C CA . SER A 1 184 ? -19.553 2.214 18.233 1.00 86.19 184 SER A CA 1
ATOM 1457 C C . SER A 1 184 ? -19.222 3.485 19.000 1.00 86.19 184 SER A C 1
ATOM 1459 O O . SER A 1 184 ? -18.406 3.452 19.922 1.00 86.19 184 SER A O 1
ATOM 1461 N N . ASN A 1 185 ? -19.879 4.595 18.673 1.00 79.31 185 ASN A N 1
ATOM 1462 C CA . ASN A 1 185 ? -19.737 5.827 19.443 1.00 79.31 185 ASN A CA 1
ATOM 1463 C C . ASN A 1 185 ? -20.441 5.710 20.810 1.00 79.31 185 ASN A C 1
ATOM 1465 O O . ASN A 1 185 ? -21.414 4.968 20.969 1.00 79.31 185 ASN A O 1
ATOM 1469 N N . VAL A 1 186 ? -19.943 6.439 21.808 1.00 65.62 186 VAL A N 1
ATOM 1470 C CA . VAL A 1 186 ? -20.528 6.516 23.156 1.00 65.62 186 VAL A CA 1
ATOM 1471 C C . VAL A 1 186 ? -21.897 7.209 23.126 1.00 65.62 186 VAL A C 1
ATOM 1473 O O . VAL A 1 186 ? -22.762 6.873 23.929 1.00 65.62 186 VAL A O 1
ATOM 1476 N N . THR A 1 187 ? -22.132 8.100 22.159 1.00 59.12 187 THR A N 1
ATOM 1477 C CA . THR A 1 187 ? -23.366 8.896 22.025 1.00 59.12 187 THR A CA 1
ATOM 1478 C C . THR A 1 187 ? -24.541 8.183 21.352 1.00 59.12 187 THR A C 1
ATOM 1480 O O . THR A 1 187 ? -25.601 8.781 21.203 1.00 59.12 187 THR A O 1
ATOM 1483 N N . SER A 1 188 ? -24.412 6.908 20.976 1.00 49.91 188 SER A N 1
ATOM 1484 C CA . SER A 1 188 ? -25.551 6.099 20.516 1.00 49.91 188 SER A CA 1
ATOM 1485 C C . SER A 1 188 ? -26.341 5.560 21.714 1.00 49.91 188 SER A C 1
ATOM 1487 O O . SER A 1 188 ? -26.380 4.358 21.976 1.00 49.91 188 SER A O 1
ATOM 1489 N N . THR A 1 189 ? -26.939 6.459 22.489 1.00 47.00 189 THR A N 1
ATOM 1490 C CA . THR A 1 189 ? -28.073 6.137 23.357 1.00 47.00 189 THR A CA 1
ATOM 1491 C C . THR A 1 189 ? -29.341 6.255 22.529 1.00 47.00 189 THR A C 1
ATOM 1493 O O . THR A 1 189 ? -29.749 7.365 22.222 1.00 47.00 189 THR A O 1
ATOM 1496 N N . GLU A 1 190 ? -29.926 5.114 22.159 1.00 45.72 190 GLU A N 1
ATOM 1497 C CA . GLU A 1 190 ? -31.331 4.793 22.441 1.00 45.72 190 GLU A CA 1
ATOM 1498 C C . GLU A 1 190 ? -31.629 3.312 22.118 1.00 45.72 190 GLU A C 1
ATOM 1500 O O . GLU A 1 190 ? -31.600 2.859 20.981 1.00 45.72 190 GLU A O 1
ATOM 1505 N N . THR A 1 191 ? -31.858 2.560 23.199 1.00 37.97 191 THR A N 1
ATOM 1506 C CA . THR A 1 191 ? -32.993 1.645 23.392 1.00 37.97 191 THR A CA 1
ATOM 1507 C C . THR A 1 191 ? -33.280 0.562 22.339 1.00 37.97 191 THR A C 1
ATOM 1509 O O . THR A 1 191 ? -34.050 0.753 21.407 1.00 37.97 191 THR A O 1
ATOM 1512 N N . SER A 1 192 ? -32.830 -0.669 22.616 1.00 36.59 192 SER A N 1
ATOM 1513 C CA . SER A 1 192 ? -33.754 -1.803 22.829 1.00 36.59 192 SER A CA 1
ATOM 1514 C C . SER A 1 192 ? -33.043 -3.057 23.377 1.00 36.59 192 SER A C 1
ATOM 1516 O O . SER A 1 192 ? -32.256 -3.704 22.702 1.00 36.59 192 SER A O 1
ATOM 1518 N N . VAL A 1 193 ? -33.414 -3.378 24.623 1.00 33.56 193 VAL A N 1
ATOM 1519 C CA . VAL A 1 193 ? -33.492 -4.701 25.280 1.00 33.56 193 VAL A CA 1
ATOM 1520 C C . VAL A 1 193 ? -32.187 -5.477 25.584 1.00 33.56 193 VAL A C 1
ATOM 1522 O O . VAL A 1 193 ? -31.475 -5.901 24.676 1.00 33.56 193 VAL A O 1
ATOM 1525 N N . PRO A 1 194 ? -31.907 -5.785 26.871 1.00 39.28 194 PRO A N 1
ATOM 1526 C CA . PRO A 1 194 ? -30.883 -6.749 27.255 1.00 39.28 194 PRO A CA 1
ATOM 1527 C C . PRO A 1 194 ? -31.459 -8.171 27.185 1.00 39.28 194 PRO A C 1
ATOM 1529 O O . PRO A 1 194 ? -32.343 -8.525 27.960 1.00 39.28 194 PRO A O 1
ATOM 1532 N N . SER A 1 195 ? -30.949 -9.007 26.278 1.00 31.64 195 SER A N 1
ATOM 1533 C CA . SER A 1 195 ? -31.195 -10.453 26.325 1.00 31.64 195 SER A CA 1
ATOM 1534 C C . SER A 1 195 ? -30.003 -11.141 26.979 1.00 31.64 195 SER A C 1
ATOM 1536 O O . SER A 1 195 ? -29.026 -11.507 26.328 1.00 31.64 195 SER A O 1
ATOM 1538 N N . SER A 1 196 ? -30.084 -11.283 28.296 1.00 31.02 196 SER A N 1
ATOM 1539 C CA . SER A 1 196 ? -29.260 -12.188 29.090 1.00 31.02 196 SER A CA 1
ATOM 1540 C C . SER A 1 196 ? -29.791 -13.618 28.971 1.00 31.02 196 SER A C 1
ATOM 1542 O O . SER A 1 196 ? -30.903 -13.865 29.421 1.00 31.02 196 SER A O 1
ATOM 1544 N N . PHE A 1 197 ? -28.991 -14.551 28.447 1.00 32.31 197 PHE A N 1
ATOM 1545 C CA . PHE A 1 197 ? -29.064 -15.983 28.779 1.00 32.31 197 PHE A CA 1
ATOM 1546 C C . PHE A 1 197 ? -27.658 -16.610 28.685 1.00 32.31 197 PHE A C 1
ATOM 1548 O O . PHE A 1 197 ? -27.180 -16.989 27.624 1.00 32.31 197 PHE A O 1
ATOM 1555 N N . THR A 1 198 ? -26.948 -16.540 29.809 1.00 27.92 198 THR A N 1
ATOM 1556 C CA . THR A 1 198 ? -26.425 -17.663 30.610 1.00 27.92 198 THR A CA 1
ATOM 1557 C C . THR A 1 198 ? -25.961 -18.954 29.897 1.00 27.92 198 THR A C 1
ATOM 1559 O O . THR A 1 198 ? -26.774 -19.748 29.441 1.00 27.92 198 THR A O 1
ATOM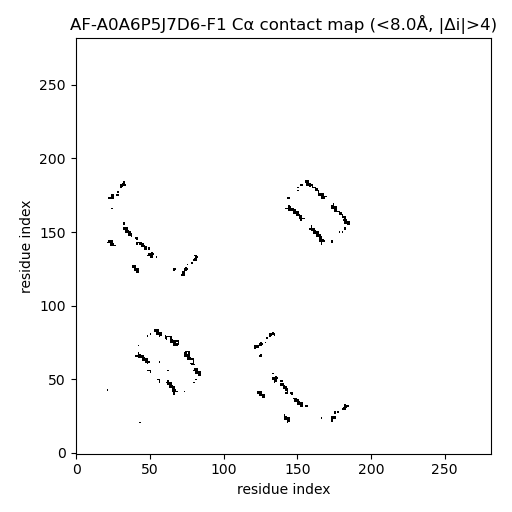 1562 N N . THR A 1 199 ? -24.646 -19.189 30.014 1.00 26.61 199 THR A N 1
ATOM 1563 C CA . THR A 1 199 ? -23.959 -20.454 30.376 1.00 26.61 199 THR A CA 1
ATOM 1564 C C . THR A 1 199 ? -23.607 -21.519 29.324 1.00 26.61 199 THR A C 1
ATOM 1566 O O . THR A 1 199 ? -24.414 -21.990 28.535 1.00 26.61 199 THR A O 1
ATOM 1569 N N . GLU A 1 200 ? -22.324 -21.896 29.431 1.00 33.16 200 GLU A N 1
ATOM 1570 C CA . GLU A 1 200 ? -21.579 -23.074 28.976 1.00 33.16 200 GLU A CA 1
ATOM 1571 C C . GLU A 1 200 ? -22.351 -24.345 28.588 1.00 33.16 200 GLU A C 1
ATOM 1573 O O . GLU A 1 200 ? -23.189 -24.824 29.340 1.00 33.16 200 GLU A O 1
ATOM 1578 N N . HIS A 1 201 ? -21.864 -25.010 27.531 1.00 30.70 201 HIS A N 1
ATOM 1579 C CA . HIS A 1 201 ? -21.542 -26.448 27.516 1.00 30.70 201 HIS A CA 1
ATOM 1580 C C . HIS A 1 201 ? -20.470 -26.697 26.433 1.00 30.70 201 HIS A C 1
ATOM 1582 O O . HIS A 1 201 ? -20.635 -26.320 25.280 1.00 30.70 201 HIS A O 1
ATOM 1588 N N . LYS A 1 202 ? -19.248 -27.078 26.828 1.00 27.67 202 LYS A N 1
ATOM 1589 C CA . LYS A 1 202 ? -18.738 -28.460 26.936 1.00 27.67 202 LYS A CA 1
ATOM 1590 C C . LYS A 1 202 ? -18.465 -29.132 25.579 1.00 27.67 202 LYS A C 1
ATOM 1592 O O . LYS A 1 202 ? -19.372 -29.596 24.908 1.00 27.67 202 LYS A O 1
ATOM 1597 N N . ILE A 1 203 ? -17.166 -29.205 25.272 1.00 37.19 203 ILE A N 1
ATOM 1598 C CA . ILE A 1 203 ? -16.416 -30.267 24.576 1.00 37.19 203 ILE A CA 1
ATOM 1599 C C . ILE A 1 203 ? -17.269 -31.259 23.766 1.00 37.19 203 ILE A C 1
ATOM 1601 O O . ILE A 1 203 ? -17.890 -32.157 24.331 1.00 37.19 203 ILE A O 1
ATOM 1605 N N . ALA A 1 204 ? -17.127 -31.197 22.443 1.00 28.28 204 ALA A N 1
ATOM 1606 C CA . ALA A 1 204 ? -17.234 -32.360 21.574 1.00 28.28 204 ALA A CA 1
ATOM 1607 C C . ALA A 1 204 ? -15.983 -32.402 20.689 1.00 28.28 204 ALA A C 1
ATOM 1609 O O . ALA A 1 204 ? -15.867 -31.687 19.696 1.00 28.28 204 ALA A O 1
ATOM 1610 N N . ALA A 1 205 ? -15.019 -33.225 21.101 1.00 38.34 205 ALA A N 1
ATOM 1611 C CA . ALA A 1 205 ? -14.021 -33.754 20.194 1.00 38.34 205 ALA A CA 1
ATOM 1612 C C . ALA A 1 205 ? -14.766 -34.585 19.143 1.00 38.34 205 ALA A C 1
ATOM 1614 O O . ALA A 1 205 ? -15.395 -35.586 19.484 1.00 38.34 205 ALA A O 1
ATOM 1615 N N . SER A 1 206 ? -14.720 -34.153 17.887 1.00 33.09 206 SER A N 1
ATOM 1616 C CA . SER A 1 206 ? -15.080 -34.999 16.757 1.00 33.09 206 SER A CA 1
ATOM 1617 C C . SER A 1 206 ? -13.836 -35.159 15.901 1.00 33.09 206 SER A C 1
ATOM 1619 O O . SER A 1 206 ? -13.377 -34.242 15.222 1.00 33.09 206 SER A O 1
ATOM 1621 N N . THR A 1 207 ? -13.225 -36.322 16.077 1.00 38.50 207 THR A N 1
ATOM 1622 C CA . THR A 1 207 ? -12.182 -36.876 15.234 1.00 38.50 207 THR A CA 1
ATOM 1623 C C . THR A 1 207 ? -12.780 -37.142 13.859 1.00 38.50 207 THR A C 1
ATOM 1625 O O . THR A 1 207 ? -13.470 -38.139 13.681 1.00 38.50 207 THR A O 1
ATOM 1628 N N . GLU A 1 208 ? -12.467 -36.297 12.883 1.00 35.56 208 GLU A N 1
ATOM 1629 C CA . GLU A 1 208 ? -12.508 -36.694 11.479 1.00 35.56 208 GLU A CA 1
ATOM 1630 C C . GLU A 1 208 ? -11.145 -36.423 10.848 1.00 35.56 208 GLU A C 1
ATOM 1632 O O . GLU A 1 208 ? -10.655 -35.299 10.742 1.00 35.56 208 GLU A O 1
ATOM 1637 N N . THR A 1 209 ? -10.501 -37.536 10.526 1.00 32.69 209 THR A N 1
ATOM 1638 C CA . THR A 1 209 ? -9.237 -37.676 9.818 1.00 32.69 209 THR A CA 1
ATOM 1639 C C . THR A 1 209 ? -9.206 -36.820 8.545 1.00 32.69 209 THR A C 1
ATOM 1641 O O . THR A 1 209 ? -10.179 -36.808 7.790 1.00 32.69 209 THR A O 1
ATOM 1644 N N . PRO A 1 210 ? -8.080 -36.146 8.254 1.00 39.03 210 PRO A N 1
ATOM 1645 C CA . PRO A 1 210 ? -7.938 -35.308 7.074 1.00 39.03 210 PRO A CA 1
ATOM 1646 C C . PRO A 1 210 ? -7.850 -36.169 5.812 1.00 39.03 210 PRO A C 1
ATOM 1648 O O . PRO A 1 210 ? -6.964 -37.014 5.680 1.00 39.03 210 PRO A O 1
ATOM 1651 N N . VAL A 1 211 ? -8.735 -35.917 4.850 1.00 42.56 211 VAL A N 1
ATOM 1652 C CA . VAL A 1 211 ? -8.525 -36.356 3.468 1.00 42.56 211 VAL A CA 1
ATOM 1653 C C . VAL A 1 211 ? -7.653 -35.293 2.792 1.00 42.56 211 VAL A C 1
ATOM 1655 O O . VAL A 1 211 ? -8.071 -34.135 2.715 1.00 42.56 211 VAL A O 1
ATOM 1658 N N . PRO A 1 212 ? -6.442 -35.618 2.312 1.00 39.69 212 PRO A N 1
ATOM 1659 C CA . PRO A 1 212 ? -5.626 -34.657 1.594 1.00 39.69 212 PRO A CA 1
ATOM 1660 C C . PRO A 1 212 ? -6.180 -34.511 0.173 1.00 39.69 212 PRO A C 1
ATOM 1662 O O . PRO A 1 212 ? -5.891 -35.310 -0.714 1.00 39.69 212 PRO A O 1
ATOM 1665 N N . SER A 1 213 ? -6.964 -33.465 -0.080 1.00 39.94 213 SER A N 1
ATOM 1666 C CA . SER A 1 213 ? -7.211 -32.976 -1.441 1.00 39.94 213 SER A CA 1
ATOM 1667 C C . SER A 1 213 ? -5.995 -32.175 -1.918 1.00 39.94 213 SER A C 1
ATOM 1669 O O . SER A 1 213 ? -6.040 -30.959 -2.099 1.00 39.94 213 SER A O 1
ATOM 1671 N N . SER A 1 214 ? -4.875 -32.875 -2.079 1.00 43.25 214 SER A N 1
ATOM 1672 C CA . SER A 1 214 ? -3.647 -32.388 -2.697 1.00 43.25 214 SER A CA 1
ATOM 1673 C C . SER A 1 214 ? -3.699 -32.682 -4.193 1.00 43.25 214 SER A C 1
ATOM 1675 O O . SER A 1 214 ? -3.221 -33.727 -4.613 1.00 43.25 214 SER A O 1
ATOM 1677 N N . PHE A 1 215 ? -4.301 -31.815 -5.013 1.00 47.47 215 PHE A N 1
ATOM 1678 C CA . PHE A 1 215 ? -4.213 -31.991 -6.471 1.00 47.47 215 PHE A CA 1
ATOM 1679 C C . PHE A 1 215 ? -4.474 -30.713 -7.282 1.00 47.47 215 PHE A C 1
ATOM 1681 O O . PHE A 1 215 ? -5.363 -30.689 -8.123 1.00 47.47 215 PHE A O 1
ATOM 1688 N N . THR A 1 216 ? -3.685 -29.645 -7.121 1.00 49.59 216 THR A N 1
ATOM 1689 C CA . THR A 1 216 ? -3.752 -28.519 -8.091 1.00 49.59 216 THR A CA 1
ATOM 1690 C C . THR A 1 216 ? -2.430 -27.857 -8.485 1.00 49.59 216 THR A C 1
ATOM 1692 O O . THR A 1 216 ? -2.433 -27.038 -9.403 1.00 49.59 216 THR A O 1
ATOM 1695 N N . THR A 1 217 ? -1.282 -28.255 -7.937 1.00 53.12 217 THR A N 1
ATOM 1696 C CA . THR A 1 217 ? 0.030 -27.775 -8.418 1.00 53.12 217 THR A CA 1
ATOM 1697 C C . THR A 1 217 ? 0.704 -28.761 -9.378 1.00 53.12 217 THR A C 1
ATOM 1699 O O . THR A 1 217 ? 1.268 -28.339 -10.387 1.00 53.12 217 THR A O 1
ATOM 1702 N N . GLU A 1 218 ? 0.545 -30.072 -9.166 1.00 52.59 218 GLU A N 1
ATOM 1703 C CA . GLU A 1 218 ? 1.160 -31.102 -10.020 1.00 52.59 218 GLU A CA 1
ATOM 1704 C C . GLU A 1 218 ? 0.534 -31.201 -11.419 1.00 52.59 218 GLU A C 1
ATOM 1706 O O . GLU A 1 218 ? 1.249 -31.391 -12.402 1.00 52.59 218 GLU A O 1
ATOM 1711 N N . HIS A 1 219 ? -0.777 -30.968 -11.553 1.00 56.66 219 HIS A N 1
ATOM 1712 C CA . HIS A 1 219 ? -1.450 -30.980 -12.859 1.00 56.66 219 HIS A CA 1
ATOM 1713 C C . HIS A 1 219 ? -0.920 -29.892 -13.798 1.00 56.66 219 HIS A C 1
ATOM 1715 O O . HIS A 1 219 ? -0.761 -30.126 -14.993 1.00 56.66 219 HIS A O 1
ATOM 1721 N N . LYS A 1 220 ? -0.607 -28.702 -13.274 1.00 54.34 220 LYS A N 1
ATOM 1722 C CA . LYS A 1 220 ? -0.126 -27.589 -14.103 1.00 54.34 220 LYS A CA 1
ATOM 1723 C C . LYS A 1 220 ? 1.312 -27.806 -14.574 1.00 54.34 220 LYS A C 1
ATOM 1725 O O . LYS A 1 220 ? 1.618 -27.521 -15.730 1.00 54.34 220 LYS A O 1
ATOM 1730 N N . ILE A 1 221 ? 2.164 -28.371 -13.716 1.00 66.88 221 ILE A N 1
ATOM 1731 C CA . ILE A 1 221 ? 3.551 -28.714 -14.063 1.00 66.88 221 ILE A CA 1
ATOM 1732 C C . ILE A 1 221 ? 3.575 -29.875 -15.066 1.00 66.88 221 ILE A C 1
ATOM 1734 O O . ILE A 1 221 ? 4.286 -29.801 -16.068 1.00 66.88 221 ILE A O 1
ATOM 1738 N N . ALA A 1 222 ? 2.746 -30.902 -14.856 1.00 68.50 222 ALA A N 1
ATOM 1739 C CA . ALA A 1 222 ?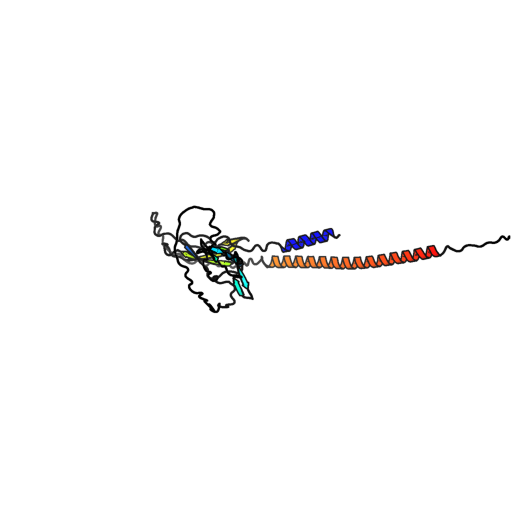 2.629 -32.033 -15.773 1.00 68.50 222 ALA A CA 1
ATOM 1740 C C . ALA A 1 222 ? 2.121 -31.604 -17.159 1.00 68.50 222 ALA A C 1
ATOM 1742 O O . ALA A 1 222 ? 2.683 -32.008 -18.175 1.00 68.50 222 ALA A O 1
ATOM 1743 N N . VAL A 1 223 ? 1.109 -30.731 -17.222 1.00 72.81 223 VAL A N 1
ATOM 1744 C CA . VAL A 1 223 ? 0.587 -30.206 -18.495 1.00 72.81 223 VAL A CA 1
ATOM 1745 C C . VAL A 1 223 ? 1.637 -29.358 -19.216 1.00 72.81 223 VAL A C 1
ATOM 1747 O O . VAL A 1 223 ? 1.842 -29.546 -20.416 1.00 72.81 223 VAL A O 1
ATOM 1750 N N . ALA A 1 224 ? 2.360 -28.488 -18.503 1.00 75.12 224 ALA A N 1
ATOM 1751 C CA . ALA A 1 224 ? 3.441 -27.701 -19.093 1.00 75.12 224 ALA A CA 1
ATOM 1752 C C . ALA A 1 224 ? 4.564 -28.600 -19.641 1.00 75.12 224 ALA A C 1
ATOM 1754 O O . ALA A 1 224 ? 4.977 -28.436 -20.791 1.00 75.12 224 ALA A O 1
ATOM 1755 N N . ALA A 1 225 ? 5.005 -29.600 -18.870 1.00 77.81 225 ALA A N 1
ATOM 1756 C CA . ALA A 1 225 ? 6.020 -30.562 -19.298 1.00 77.81 225 ALA A CA 1
ATOM 1757 C C . ALA A 1 225 ? 5.577 -31.357 -20.540 1.00 77.81 225 ALA A C 1
ATOM 1759 O O . ALA A 1 225 ? 6.349 -31.496 -21.490 1.00 77.81 225 ALA A O 1
ATOM 1760 N N . CYS A 1 226 ? 4.321 -31.807 -20.587 1.00 82.94 226 CYS A N 1
ATOM 1761 C CA . CYS A 1 226 ? 3.753 -32.491 -21.749 1.00 82.94 226 CYS A CA 1
ATOM 1762 C C . CYS A 1 226 ? 3.747 -31.604 -23.002 1.00 82.94 226 CYS A C 1
ATOM 1764 O O . CYS A 1 226 ? 4.129 -32.062 -24.079 1.00 82.94 226 CYS A O 1
ATOM 1766 N N . ILE A 1 227 ? 3.375 -30.327 -22.875 1.00 87.50 227 ILE A N 1
ATOM 1767 C CA . ILE A 1 227 ? 3.394 -29.378 -23.998 1.00 87.50 227 ILE A 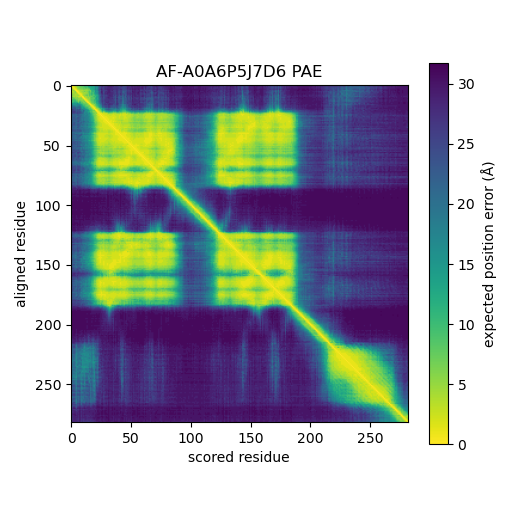CA 1
ATOM 1768 C C . ILE A 1 227 ? 4.830 -29.166 -24.503 1.00 87.50 227 ILE A C 1
ATOM 1770 O O . ILE A 1 227 ? 5.067 -29.219 -25.714 1.00 87.50 227 ILE A O 1
ATOM 1774 N N . PHE A 1 228 ? 5.806 -29.008 -23.600 1.00 86.25 228 PHE A N 1
ATOM 1775 C CA . PHE A 1 228 ? 7.218 -28.884 -23.977 1.00 86.25 228 PHE A CA 1
ATOM 1776 C C . PHE A 1 228 ? 7.735 -30.129 -24.703 1.00 86.25 228 PHE A C 1
ATOM 1778 O O . PHE A 1 228 ? 8.350 -29.998 -25.764 1.00 86.25 228 PHE A O 1
ATOM 1785 N N . LEU A 1 229 ? 7.433 -31.330 -24.206 1.00 90.31 229 LEU A N 1
ATOM 1786 C CA . LEU A 1 229 ? 7.829 -32.581 -24.856 1.00 90.31 229 LEU A CA 1
ATOM 1787 C C . LEU A 1 229 ? 7.216 -32.718 -26.253 1.00 90.31 229 LEU A C 1
ATOM 1789 O O . LEU A 1 229 ? 7.933 -33.013 -27.211 1.00 90.31 229 LEU A O 1
ATOM 1793 N N . MET A 1 230 ? 5.923 -32.425 -26.406 1.00 90.50 230 MET A N 1
ATOM 1794 C CA . MET A 1 230 ? 5.262 -32.463 -27.713 1.00 90.50 230 MET A CA 1
ATOM 1795 C C . MET A 1 230 ? 5.868 -31.443 -28.682 1.00 90.50 230 MET A C 1
ATOM 1797 O O . MET A 1 230 ? 6.124 -31.771 -29.842 1.00 90.50 230 MET A O 1
ATOM 1801 N N . SER A 1 231 ? 6.181 -30.233 -28.207 1.00 88.06 231 SER A N 1
ATOM 1802 C CA . SER A 1 231 ? 6.841 -29.209 -29.024 1.00 88.06 231 SER A CA 1
ATOM 1803 C C . SER A 1 231 ? 8.240 -29.642 -29.482 1.00 88.06 231 SER A C 1
ATOM 1805 O O . SER A 1 231 ? 8.592 -29.470 -30.652 1.00 88.06 231 SER A O 1
ATOM 1807 N N . PHE A 1 232 ? 9.010 -30.291 -28.601 1.00 92.00 232 PHE A N 1
ATOM 1808 C CA . PHE A 1 232 ? 10.339 -30.807 -28.911 1.00 92.00 232 PHE A CA 1
ATOM 1809 C C . PHE A 1 232 ? 10.271 -31.932 -29.949 1.00 92.00 232 PHE A C 1
ATOM 1811 O O . PHE A 1 232 ? 11.025 -31.918 -30.923 1.00 92.00 232 PHE A O 1
ATOM 1818 N N . LEU A 1 233 ? 9.315 -32.857 -29.815 1.00 93.31 233 LEU A N 1
ATOM 1819 C CA . LEU A 1 233 ? 9.087 -33.920 -30.798 1.00 93.31 233 LEU A CA 1
ATOM 1820 C C . LEU A 1 233 ? 8.714 -33.352 -32.174 1.00 93.31 233 LEU A C 1
ATOM 1822 O O . LEU A 1 233 ? 9.301 -33.754 -33.181 1.00 93.31 233 LEU A O 1
ATOM 1826 N N . ILE A 1 234 ? 7.808 -32.370 -32.229 1.00 92.69 234 ILE A N 1
ATOM 1827 C CA . ILE A 1 234 ? 7.438 -31.687 -33.480 1.00 92.69 234 ILE A CA 1
ATOM 1828 C C . ILE A 1 234 ? 8.661 -30.994 -34.096 1.00 92.69 234 ILE A C 1
ATOM 1830 O O . ILE A 1 234 ? 8.891 -31.095 -35.304 1.00 92.69 234 ILE A O 1
ATOM 1834 N N . PHE A 1 235 ? 9.490 -30.341 -33.279 1.00 90.56 235 PHE A N 1
ATOM 1835 C CA . PHE A 1 235 ? 10.714 -29.686 -33.737 1.00 90.56 235 PHE A CA 1
ATOM 1836 C C . PHE A 1 235 ? 11.739 -30.684 -34.294 1.00 90.56 235 PHE A C 1
ATOM 1838 O O . PHE A 1 235 ? 12.329 -30.442 -35.351 1.00 90.56 235 PHE A O 1
ATOM 1845 N N . LEU A 1 236 ? 11.909 -31.845 -33.656 1.00 89.81 236 LEU A N 1
ATOM 1846 C CA . LEU A 1 236 ? 12.770 -32.919 -34.159 1.00 89.81 236 LEU A CA 1
ATOM 1847 C C . LEU A 1 236 ? 12.248 -33.504 -35.477 1.00 89.81 236 LEU A C 1
ATOM 1849 O O . LEU A 1 236 ? 13.027 -33.699 -36.418 1.00 89.81 236 LEU A O 1
ATOM 1853 N N . VAL A 1 237 ? 10.936 -33.728 -35.595 1.00 93.56 237 VAL A N 1
ATOM 1854 C CA . VAL A 1 237 ? 10.308 -34.137 -36.861 1.00 93.56 237 VAL A CA 1
ATOM 1855 C C . VAL A 1 237 ? 10.563 -33.076 -37.932 1.00 93.56 237 VAL A C 1
ATOM 1857 O O . VAL A 1 237 ? 11.006 -33.408 -39.029 1.00 93.56 237 VAL A O 1
ATOM 1860 N N . TRP A 1 238 ? 10.414 -31.791 -37.616 1.00 88.56 238 TRP A N 1
ATOM 1861 C CA . TRP A 1 238 ? 10.697 -30.713 -38.561 1.00 88.56 238 TRP A CA 1
ATOM 1862 C C . TRP A 1 238 ? 12.174 -30.657 -38.981 1.00 88.56 238 TRP A C 1
ATOM 1864 O O . TRP A 1 238 ? 12.469 -30.534 -40.174 1.00 88.56 238 TRP A O 1
ATOM 1874 N N . ILE A 1 239 ? 13.121 -30.826 -38.049 1.00 88.25 239 ILE A N 1
ATOM 1875 C CA . ILE A 1 239 ? 14.560 -30.900 -38.356 1.00 88.25 239 ILE A CA 1
ATOM 1876 C C . ILE A 1 239 ? 14.861 -32.092 -39.261 1.00 88.25 239 ILE A C 1
ATOM 1878 O O . ILE A 1 239 ? 15.590 -31.945 -40.249 1.00 88.25 239 ILE A O 1
ATOM 1882 N N . THR A 1 240 ? 14.331 -33.274 -38.949 1.00 88.88 240 THR A N 1
ATOM 1883 C CA . THR A 1 240 ? 14.567 -34.479 -39.759 1.00 88.88 240 THR A CA 1
ATOM 1884 C C . THR A 1 240 ? 13.967 -34.324 -41.154 1.00 88.88 240 THR A C 1
ATOM 1886 O O . THR A 1 240 ? 14.629 -34.658 -42.144 1.00 88.88 240 THR A O 1
ATOM 1889 N N . TRP A 1 241 ? 12.788 -33.708 -41.265 1.00 81.50 241 TRP A N 1
ATOM 1890 C CA . TRP A 1 241 ? 12.160 -33.376 -42.542 1.00 81.50 241 TRP A CA 1
ATOM 1891 C C . TRP A 1 241 ? 12.978 -32.352 -43.333 1.00 81.50 241 TRP A C 1
ATOM 1893 O O . TRP A 1 241 ? 13.263 -32.564 -44.513 1.00 81.50 241 TRP A O 1
ATOM 1903 N N . ARG A 1 242 ? 13.472 -31.295 -42.677 1.00 83.69 242 ARG A N 1
ATOM 1904 C CA . ARG A 1 242 ? 14.340 -30.270 -43.280 1.00 83.69 242 ARG A CA 1
ATOM 1905 C C . ARG A 1 242 ? 15.663 -30.864 -43.767 1.00 83.69 242 ARG A C 1
ATOM 1907 O O . ARG A 1 242 ? 16.091 -30.567 -44.885 1.00 83.69 242 ARG A O 1
ATOM 1914 N N . LYS A 1 243 ? 16.290 -31.744 -42.976 1.00 78.12 243 LYS A N 1
ATOM 1915 C CA . LYS A 1 243 ? 17.506 -32.486 -43.359 1.00 78.12 243 LYS A CA 1
ATOM 1916 C C . LYS A 1 243 ? 17.235 -33.427 -44.538 1.00 78.12 243 LYS A C 1
ATOM 1918 O O . LYS A 1 243 ? 18.033 -33.476 -45.475 1.00 78.12 243 LYS A O 1
ATOM 1923 N N . ARG A 1 244 ? 16.109 -34.151 -44.538 1.00 84.56 244 ARG A N 1
ATOM 1924 C CA . ARG A 1 244 ? 15.708 -35.034 -45.651 1.00 84.56 244 ARG A CA 1
ATOM 1925 C C . ARG A 1 244 ? 15.428 -34.240 -46.926 1.00 84.56 244 ARG A C 1
ATOM 1927 O O . ARG A 1 244 ? 15.862 -34.649 -47.998 1.00 84.56 244 ARG A O 1
ATOM 1934 N N . TRP A 1 245 ? 14.763 -33.095 -46.818 1.00 75.12 245 TRP A N 1
ATOM 1935 C CA . TRP A 1 245 ? 14.476 -32.231 -47.959 1.00 75.12 245 TRP A CA 1
ATOM 1936 C C . TRP A 1 245 ? 15.746 -31.610 -48.553 1.00 75.12 245 TRP A C 1
ATOM 1938 O O . TRP A 1 245 ? 15.890 -31.562 -49.774 1.00 75.12 245 TRP A O 1
ATOM 1948 N N . ARG A 1 246 ? 16.717 -31.218 -47.714 1.00 78.31 246 ARG A N 1
ATOM 1949 C CA . ARG A 1 246 ? 18.031 -30.740 -48.181 1.00 78.31 246 ARG A CA 1
ATOM 1950 C C . ARG A 1 246 ? 18.787 -31.827 -48.962 1.00 78.31 246 ARG A C 1
ATOM 1952 O O . ARG A 1 246 ? 19.311 -31.523 -50.030 1.00 78.31 246 ARG A O 1
ATOM 1959 N N . ARG A 1 247 ? 18.766 -33.082 -48.490 1.00 74.56 247 ARG A N 1
ATOM 1960 C CA . ARG A 1 247 ? 19.371 -34.227 -49.201 1.00 74.56 247 ARG A CA 1
ATOM 1961 C C . ARG A 1 247 ? 18.699 -34.509 -50.549 1.00 74.56 247 ARG A C 1
ATOM 1963 O O . ARG A 1 247 ? 19.398 -34.633 -51.547 1.00 74.56 247 ARG A O 1
ATOM 1970 N N . ARG A 1 248 ? 17.359 -34.522 -50.614 1.00 72.62 248 ARG A N 1
ATOM 1971 C CA . ARG A 1 248 ? 16.638 -34.711 -51.893 1.00 72.62 248 ARG A CA 1
ATOM 1972 C C . ARG A 1 248 ? 16.959 -33.610 -52.911 1.00 72.62 248 ARG A C 1
ATOM 1974 O O . ARG A 1 248 ? 17.192 -33.901 -54.078 1.00 72.62 248 ARG A O 1
ATOM 1981 N N . ARG A 1 249 ? 17.061 -32.351 -52.466 1.00 70.62 249 ARG A N 1
ATOM 1982 C CA . ARG A 1 249 ? 17.427 -31.242 -53.363 1.00 70.62 249 ARG A CA 1
ATOM 1983 C C . ARG A 1 249 ? 18.849 -31.347 -53.913 1.00 70.62 249 ARG A C 1
ATOM 1985 O O . ARG A 1 249 ? 19.082 -30.903 -55.032 1.00 70.62 249 ARG A O 1
ATOM 1992 N N . GLN A 1 250 ? 19.789 -31.932 -53.171 1.00 71.81 250 GLN A N 1
ATOM 1993 C CA . GLN A 1 250 ? 21.130 -32.207 -53.698 1.00 71.81 250 GLN A CA 1
ATOM 1994 C C . GLN A 1 250 ? 21.095 -33.305 -54.767 1.00 71.81 250 GLN A C 1
ATOM 1996 O O . GLN A 1 250 ? 21.657 -33.108 -55.841 1.00 71.81 250 GLN A O 1
ATOM 2001 N N . THR A 1 251 ? 20.354 -34.395 -54.531 1.00 74.19 251 THR A N 1
ATOM 2002 C CA . THR A 1 251 ? 20.228 -35.480 -55.518 1.00 74.19 251 THR A CA 1
ATOM 2003 C C . THR A 1 251 ? 19.514 -35.043 -56.794 1.00 74.19 251 THR A C 1
ATOM 2005 O O . THR A 1 251 ? 19.859 -35.511 -57.876 1.00 74.19 251 THR A O 1
ATOM 2008 N N . ASP A 1 252 ? 18.540 -34.134 -56.697 1.00 73.94 252 ASP A N 1
ATOM 2009 C CA . ASP A 1 252 ? 17.857 -33.610 -57.882 1.00 73.94 252 ASP A CA 1
ATOM 2010 C C . ASP A 1 252 ? 18.788 -32.714 -58.700 1.00 73.94 252 ASP A C 1
ATOM 2012 O O . ASP A 1 252 ? 18.906 -32.923 -59.902 1.00 73.94 252 ASP A O 1
ATOM 2016 N N . LYS A 1 253 ? 19.540 -31.804 -58.062 1.00 74.75 253 LYS A N 1
ATOM 2017 C CA . LYS A 1 253 ? 20.526 -30.955 -58.759 1.00 74.75 253 LYS A CA 1
ATOM 2018 C C . LYS A 1 253 ? 21.594 -31.769 -59.492 1.00 74.75 253 LYS A C 1
ATOM 2020 O O . LYS A 1 253 ? 21.958 -31.430 -60.616 1.00 74.75 253 LYS A O 1
ATOM 2025 N N . GLU A 1 254 ? 22.076 -32.844 -58.877 1.00 75.56 254 GLU A N 1
ATOM 2026 C CA . GLU A 1 254 ? 23.058 -33.738 -59.496 1.00 75.56 254 GLU A CA 1
ATOM 2027 C C . GLU A 1 254 ? 22.473 -34.476 -60.711 1.00 75.56 254 GLU A C 1
ATOM 2029 O O . GLU A 1 254 ? 23.113 -34.554 -61.763 1.00 75.56 254 GLU A O 1
ATOM 2034 N N . LYS A 1 255 ? 21.219 -34.942 -60.618 1.00 75.31 255 LYS A N 1
ATOM 2035 C CA . LYS A 1 255 ? 20.504 -35.555 -61.749 1.00 75.31 255 LYS A CA 1
ATOM 2036 C C . LYS A 1 255 ? 20.277 -34.567 -62.893 1.00 75.31 255 LYS A C 1
ATOM 2038 O O . LYS A 1 255 ? 20.453 -34.958 -64.047 1.00 75.31 255 LYS A O 1
ATOM 2043 N N . THR A 1 256 ? 19.914 -33.316 -62.603 1.00 75.00 256 THR A N 1
ATOM 2044 C CA . THR A 1 256 ? 19.713 -32.284 -63.635 1.00 75.00 256 THR A CA 1
ATOM 2045 C C . THR A 1 256 ? 21.022 -31.975 -64.357 1.00 75.00 256 THR A C 1
ATOM 2047 O O . THR A 1 256 ? 21.059 -32.038 -65.583 1.00 75.00 256 THR A O 1
ATOM 2050 N N . LYS A 1 257 ? 22.126 -31.792 -63.614 1.00 76.38 257 LYS A N 1
ATOM 2051 C CA . LYS A 1 257 ? 23.462 -31.574 -64.195 1.00 76.38 257 LYS A CA 1
ATOM 2052 C C . LYS A 1 257 ? 23.908 -32.751 -65.072 1.00 76.38 257 LYS A C 1
ATOM 2054 O O . LYS A 1 257 ? 24.444 -32.556 -66.157 1.00 76.38 257 LYS A O 1
ATOM 2059 N N . LYS A 1 258 ? 23.640 -33.992 -64.646 1.00 73.81 258 LYS A N 1
ATOM 2060 C CA . LYS A 1 258 ? 23.971 -35.197 -65.427 1.00 73.81 258 LYS A CA 1
ATOM 2061 C C . LYS A 1 258 ? 23.133 -35.326 -66.708 1.00 73.81 258 LYS A C 1
ATOM 2063 O O . LYS A 1 258 ? 23.640 -35.832 -67.709 1.00 73.81 258 LYS A O 1
ATOM 2068 N N . ARG A 1 259 ? 21.870 -34.876 -66.698 1.00 72.75 259 ARG A N 1
ATOM 2069 C CA . ARG A 1 259 ? 21.022 -34.802 -67.905 1.00 72.75 259 ARG A CA 1
ATOM 2070 C C . ARG A 1 259 ? 21.526 -33.743 -68.889 1.00 72.75 259 ARG A C 1
ATOM 2072 O O . ARG A 1 259 ? 21.547 -34.015 -70.082 1.00 72.75 259 ARG A O 1
ATOM 2079 N N . GLU A 1 260 ? 21.982 -32.599 -68.393 1.00 73.19 260 GLU A N 1
ATOM 2080 C CA . GLU A 1 260 ? 22.505 -31.495 -69.209 1.00 73.19 260 GLU A CA 1
ATOM 2081 C C . GLU A 1 260 ? 23.819 -31.864 -69.919 1.00 73.19 260 GLU A C 1
ATOM 2083 O O . GLU A 1 260 ? 23.919 -31.727 -71.138 1.00 73.19 260 GLU A O 1
ATOM 2088 N N . VAL A 1 261 ? 24.771 -32.474 -69.199 1.00 73.25 261 VAL A N 1
ATOM 2089 C CA . VAL A 1 261 ? 26.021 -32.999 -69.790 1.00 73.25 261 VAL A CA 1
ATOM 2090 C C . VAL A 1 261 ? 25.732 -34.062 -70.856 1.00 73.25 261 VAL A C 1
ATOM 2092 O O . VAL A 1 261 ? 26.328 -34.050 -71.932 1.00 73.25 261 VAL A O 1
ATOM 2095 N N . ARG A 1 262 ? 24.774 -34.965 -70.597 1.00 69.00 262 ARG A N 1
ATOM 2096 C CA . ARG A 1 262 ? 24.361 -35.971 -71.587 1.00 69.00 262 ARG A CA 1
ATOM 2097 C C . ARG A 1 262 ? 23.753 -35.313 -72.830 1.00 69.00 262 ARG A C 1
ATOM 2099 O O . ARG A 1 262 ? 24.067 -35.746 -73.929 1.00 69.00 262 ARG A O 1
ATOM 2106 N N . SER A 1 263 ? 22.927 -34.277 -72.673 1.00 66.75 263 SER A N 1
ATOM 2107 C CA . SER A 1 263 ? 22.316 -33.551 -73.796 1.00 66.75 263 SER A CA 1
ATOM 2108 C C . SER A 1 263 ? 23.356 -32.855 -74.680 1.00 66.75 263 SER A C 1
ATOM 2110 O O . SER A 1 263 ? 23.269 -32.947 -75.902 1.00 66.75 263 SER A O 1
ATOM 2112 N N . GLN A 1 264 ? 24.370 -32.209 -74.092 1.00 67.19 264 GLN A N 1
ATOM 2113 C CA . GLN A 1 264 ? 25.445 -31.565 -74.860 1.00 67.19 264 GLN A CA 1
ATOM 2114 C C . GLN A 1 264 ? 26.275 -32.571 -75.669 1.00 67.19 264 GLN A C 1
ATOM 2116 O O . GLN A 1 264 ? 26.654 -32.288 -76.804 1.00 67.19 264 GLN A O 1
ATOM 2121 N N . GLN A 1 265 ? 26.496 -33.775 -75.135 1.00 66.38 265 GLN A N 1
ATOM 2122 C CA . GLN A 1 265 ? 27.237 -34.821 -75.840 1.00 66.38 265 GLN A CA 1
ATOM 2123 C C . GLN A 1 265 ? 26.484 -35.404 -77.052 1.00 66.38 265 GLN A C 1
ATOM 2125 O O . GLN A 1 265 ? 27.128 -35.889 -77.981 1.00 66.38 265 GLN A O 1
ATOM 2130 N N . TYR A 1 266 ? 25.147 -35.329 -77.081 1.00 58.56 266 TYR A N 1
ATOM 2131 C CA . TYR A 1 266 ? 24.350 -35.707 -78.257 1.00 58.56 266 TYR A CA 1
ATOM 2132 C C . TYR A 1 266 ? 24.349 -34.622 -79.348 1.00 58.56 266 TYR A C 1
ATOM 2134 O O . TYR A 1 266 ? 24.376 -34.964 -80.526 1.00 58.56 266 TYR A O 1
ATOM 2142 N N . CYS A 1 267 ? 24.395 -33.333 -78.991 1.00 58.78 267 CYS A N 1
ATOM 2143 C CA . CYS A 1 267 ? 24.460 -32.244 -79.978 1.00 58.78 267 CYS A CA 1
ATOM 2144 C C . CYS A 1 267 ? 25.838 -32.094 -80.650 1.00 58.78 267 CYS A C 1
ATOM 2146 O O . CYS A 1 267 ? 25.916 -31.581 -81.760 1.00 58.78 267 CYS A O 1
ATOM 2148 N N . GLY A 1 268 ? 26.924 -32.553 -80.018 1.00 56.69 268 GLY A N 1
ATOM 2149 C CA . GLY A 1 268 ? 28.281 -32.444 -80.572 1.00 56.69 268 GLY A CA 1
ATOM 2150 C C . GLY A 1 268 ? 28.663 -33.500 -81.619 1.00 56.69 268 GLY A C 1
ATOM 2151 O O . GLY A 1 268 ? 29.764 -33.435 -82.154 1.00 56.69 268 GLY A O 1
ATOM 2152 N N . LYS A 1 269 ? 27.806 -34.492 -81.902 1.00 53.81 269 LYS A N 1
ATOM 2153 C CA . LYS A 1 269 ? 28.183 -35.680 -82.694 1.00 53.81 269 LYS A CA 1
ATOM 2154 C C . LYS A 1 269 ? 27.728 -35.674 -84.161 1.00 53.81 269 LYS A C 1
ATOM 2156 O O . LYS A 1 269 ? 28.068 -36.604 -84.879 1.00 53.81 269 LYS A O 1
ATOM 2161 N N . ASN A 1 270 ? 27.017 -34.635 -84.613 1.00 52.84 270 ASN A N 1
ATOM 2162 C CA . ASN A 1 270 ? 26.399 -34.590 -85.949 1.00 52.84 270 ASN A CA 1
ATOM 2163 C C . ASN A 1 270 ? 26.998 -33.539 -86.903 1.00 52.84 270 ASN A C 1
ATOM 2165 O O . ASN A 1 270 ? 26.318 -33.117 -87.832 1.00 52.84 270 ASN A O 1
ATOM 2169 N N . HIS A 1 271 ? 28.246 -33.102 -86.710 1.00 53.91 271 HIS A N 1
ATOM 2170 C CA . HIS A 1 271 ? 28.896 -32.189 -87.658 1.00 53.91 271 HIS A CA 1
ATOM 2171 C C . HIS A 1 271 ? 30.118 -32.851 -88.299 1.00 53.91 271 HIS A C 1
ATOM 2173 O O . HIS A 1 271 ? 31.250 -32.674 -87.861 1.00 53.91 271 HIS A O 1
ATOM 2179 N N . MET A 1 272 ? 29.868 -33.635 -89.345 1.00 53.00 272 MET A N 1
ATOM 2180 C CA . MET A 1 272 ? 30.885 -34.096 -90.285 1.00 53.00 272 MET A CA 1
ATOM 2181 C C . MET A 1 272 ? 30.366 -33.741 -91.685 1.00 53.00 272 MET A C 1
ATOM 2183 O O . MET A 1 272 ? 29.362 -34.317 -92.099 1.00 53.00 272 MET A O 1
ATOM 2187 N N . PRO A 1 273 ? 30.933 -32.730 -92.368 1.00 52.16 273 PRO A N 1
ATOM 2188 C CA . PRO A 1 273 ? 30.539 -32.416 -93.730 1.00 52.16 273 PRO A CA 1
ATOM 2189 C C . PRO A 1 273 ? 31.284 -33.335 -94.701 1.00 52.16 273 PRO A C 1
ATOM 2191 O O . PRO A 1 273 ? 32.516 -33.374 -94.716 1.00 52.16 273 PRO A O 1
ATOM 2194 N N . ASP A 1 274 ? 30.521 -34.061 -95.510 1.00 43.12 274 ASP A N 1
ATOM 2195 C CA . ASP A 1 274 ? 31.018 -34.759 -96.689 1.00 43.12 274 ASP A CA 1
ATOM 2196 C C . ASP A 1 274 ? 31.522 -33.736 -97.725 1.00 43.12 274 ASP A C 1
ATOM 2198 O O . ASP A 1 274 ? 30.822 -32.791 -98.092 1.00 43.12 274 ASP A O 1
ATOM 2202 N N . HIS A 1 275 ? 32.752 -33.929 -98.209 1.00 47.34 275 HIS A N 1
ATOM 2203 C CA . HIS A 1 275 ? 33.219 -33.350 -99.474 1.00 47.34 275 HIS A CA 1
ATOM 2204 C C . HIS A 1 275 ? 32.395 -33.934 -100.638 1.00 47.34 275 HIS A C 1
ATOM 2206 O O . HIS A 1 275 ? 32.039 -35.113 -100.584 1.00 47.34 275 HIS A O 1
ATOM 2212 N N . PRO A 1 276 ? 32.142 -33.172 -101.725 1.00 55.19 276 PRO A N 1
ATOM 2213 C CA . PRO A 1 276 ? 33.045 -33.300 -102.877 1.00 55.19 276 PRO A CA 1
ATOM 2214 C C . PRO A 1 276 ? 33.251 -32.039 -103.755 1.00 55.19 276 PRO A C 1
ATOM 2216 O O . PRO A 1 276 ? 32.369 -31.213 -103.940 1.00 55.19 276 PRO A O 1
ATOM 2219 N N . VAL A 1 277 ? 34.461 -31.987 -104.329 1.00 48.22 277 VAL A N 1
ATOM 2220 C CA . VAL A 1 277 ? 34.813 -31.729 -105.744 1.00 48.22 277 VAL A CA 1
ATOM 2221 C C . VAL A 1 277 ? 34.279 -30.466 -106.454 1.00 48.22 277 VAL A C 1
ATOM 2223 O O . VAL A 1 277 ? 33.156 -30.430 -106.933 1.00 48.22 277 VAL A O 1
ATOM 2226 N N . GLY A 1 278 ? 35.213 -29.533 -106.696 1.00 44.19 278 GLY A N 1
ATOM 2227 C CA . GLY A 1 278 ? 35.602 -29.073 -108.041 1.00 44.19 278 GLY A CA 1
ATOM 2228 C C . GLY A 1 278 ? 34.766 -27.995 -108.742 1.00 44.19 278 GLY A C 1
ATOM 2229 O O . GLY A 1 278 ? 33.653 -28.261 -109.167 1.00 44.19 278 GLY A O 1
ATOM 2230 N N . LEU A 1 279 ? 35.388 -26.843 -109.032 1.00 42.00 279 LEU A N 1
ATOM 2231 C CA . LEU A 1 279 ? 35.551 -26.341 -110.408 1.00 42.00 279 LEU A CA 1
ATOM 2232 C C . LEU A 1 279 ? 36.487 -25.121 -110.470 1.00 42.00 279 LEU A C 1
ATOM 2234 O O . LEU A 1 279 ? 36.506 -24.270 -109.588 1.00 42.00 279 LEU A O 1
ATOM 2238 N N . LEU A 1 280 ? 37.292 -25.141 -111.529 1.00 46.34 280 LEU A N 1
ATOM 2239 C CA . LEU A 1 280 ? 38.312 -24.197 -111.980 1.00 46.34 280 LEU A CA 1
ATOM 2240 C C . LEU A 1 280 ? 37.727 -22.903 -112.580 1.00 46.34 280 LEU A C 1
ATOM 2242 O O . LEU A 1 280 ? 36.551 -22.861 -112.934 1.00 46.34 280 LEU A O 1
ATOM 2246 N N . SER A 1 281 ? 38.650 -21.959 -112.821 1.00 43.59 281 SER A N 1
ATOM 2247 C CA . SER A 1 281 ? 38.590 -20.734 -113.648 1.00 43.59 281 SER A CA 1
ATOM 2248 C C . SER A 1 281 ? 38.174 -19.463 -112.891 1.00 43.59 281 SER A C 1
ATOM 2250 O O . SER A 1 281 ? 37.140 -19.447 -112.238 1.00 43.59 281 SER A O 1
ATOM 2252 N N . ALA A 1 282 ? 38.923 -18.356 -112.924 1.00 44.62 282 ALA A N 1
ATOM 2253 C CA . ALA A 1 282 ? 40.052 -17.929 -113.760 1.00 44.62 282 ALA A CA 1
ATOM 2254 C C . ALA A 1 282 ? 41.001 -17.017 -112.961 1.00 44.62 282 ALA A C 1
ATOM 2256 O O . ALA A 1 282 ? 40.542 -16.449 -111.945 1.00 44.62 282 ALA A O 1
#